Protein AF-A0A1I6QB03-F1 (afdb_monomer)

Radius of gyration: 24.03 Å; Cα contacts (8 Å, |Δi|>4): 287; chains: 1; bounding box: 40×31×84 Å

pLDDT: mean 92.64, std 9.48, range [50.44, 98.56]

Sequence (176 aa):
MNKKTRFWVRRVVMLTLIVLIGYALWQGLDTDKKKAPEVGDKAPNFTLKTLDGKKLTLDDFHGKPVLLNFWASWCKPCEAEMPAIQKVYEKYKDQGFQVVGVNIAETEVAVSGFTRELAITFPVVLDRDRVVTKRYDVGRLPATYLIDRNGKIIRKMKGQMLEEEVDGYAKEALSK

InterPro domains:
  IPR000866 Alkyl hydroperoxide reductase subunit C/ Thiol specific antioxidant [PF00578] (39-154)
  IPR013766 Thioredoxin domain [PS51352] (37-175)
  IPR036249 Thioredoxin-like superfamily [SSF52833] (36-172)
  IPR050553 Thioredoxin family ResA/DsbE subfamily [PTHR42852] (35-175)

Organism: NCBI:txid1155944

Mean predicted aligned error: 8.5 Å

Secondary structure (DSSP, 8-state):
--HHHHHHHHHHHHHHHHHHHHHHHHHHH-----PPP-TTSBP---EEEETTS-EEEGGGGTTS-EEEEEE-TT-HHHHHHHHHHHHHHHHHGGGT-EEEEEEES--HHHHHHHHHHTT--S-EEEETT-HHHHHTT--SSSEEEEE-TTSBEEEEEES---HHHHHHHHHHHHH-

Structure (mmCIF, N/CA/C/O backbone):
data_AF-A0A1I6QB03-F1
#
_entry.id   AF-A0A1I6QB03-F1
#
loop_
_atom_site.group_PDB
_atom_site.id
_atom_site.type_symbol
_atom_site.label_atom_id
_atom_site.label_alt_id
_atom_site.label_comp_id
_atom_site.label_asym_id
_atom_site.label_entity_id
_atom_site.label_seq_id
_atom_site.pdbx_PDB_ins_code
_atom_site.Cartn_x
_atom_site.Cartn_y
_atom_site.Cartn_z
_atom_site.occupancy
_atom_site.B_iso_or_equiv
_atom_site.auth_seq_id
_atom_site.auth_comp_id
_atom_site.auth_asym_id
_atom_site.auth_atom_id
_atom_site.pdbx_PDB_model_num
ATOM 1 N N . MET A 1 1 ? 23.090 -9.293 -67.872 1.00 57.31 1 MET A N 1
ATOM 2 C CA . MET A 1 1 ? 22.081 -8.558 -67.069 1.00 57.31 1 MET A CA 1
ATOM 3 C C . MET A 1 1 ? 22.018 -7.095 -67.522 1.00 57.31 1 MET A C 1
ATOM 5 O O . MET A 1 1 ? 23.033 -6.407 -67.471 1.00 57.31 1 MET A O 1
ATOM 9 N N . ASN A 1 2 ? 20.870 -6.633 -68.033 1.00 73.75 2 ASN A N 1
ATOM 10 C CA . ASN A 1 2 ? 20.704 -5.307 -68.655 1.00 73.75 2 ASN A CA 1
ATOM 11 C C . ASN A 1 2 ? 20.855 -4.172 -67.608 1.00 73.75 2 ASN A C 1
ATOM 13 O O . ASN A 1 2 ? 20.404 -4.307 -66.467 1.00 73.75 2 ASN A O 1
ATOM 17 N N . LYS A 1 3 ? 21.501 -3.049 -67.973 1.00 73.81 3 LYS A N 1
ATOM 18 C CA . LYS A 1 3 ? 21.686 -1.871 -67.094 1.00 73.81 3 LYS A CA 1
ATOM 19 C C . LYS A 1 3 ? 20.347 -1.372 -66.530 1.00 73.81 3 LYS A C 1
ATOM 21 O O . LYS A 1 3 ? 20.293 -1.003 -65.359 1.00 73.81 3 LYS A O 1
ATOM 26 N N . LYS A 1 4 ? 19.268 -1.459 -67.322 1.00 75.31 4 LYS A N 1
ATOM 27 C CA . LYS A 1 4 ? 17.897 -1.125 -66.896 1.00 75.31 4 LYS A CA 1
ATOM 28 C C . LYS A 1 4 ? 17.372 -2.061 -65.800 1.00 75.31 4 LYS A C 1
ATOM 30 O O . LYS A 1 4 ? 16.798 -1.587 -64.825 1.00 75.31 4 LYS A O 1
ATOM 35 N N . THR A 1 5 ? 17.636 -3.365 -65.903 1.00 75.25 5 THR A N 1
ATOM 36 C CA . THR A 1 5 ? 17.204 -4.366 -64.910 1.00 75.25 5 THR A CA 1
ATOM 37 C C . THR A 1 5 ? 17.906 -4.156 -63.570 1.00 75.25 5 THR A C 1
ATOM 39 O O . THR A 1 5 ? 17.263 -4.155 -62.531 1.00 75.25 5 THR A O 1
ATOM 42 N N . ARG A 1 6 ? 19.216 -3.877 -63.577 1.00 77.62 6 ARG A N 1
ATOM 43 C CA . ARG A 1 6 ? 19.983 -3.587 -62.351 1.00 77.62 6 ARG A CA 1
ATOM 44 C C . ARG A 1 6 ? 19.548 -2.285 -61.668 1.00 77.62 6 ARG A C 1
ATOM 46 O O . ARG A 1 6 ? 19.597 -2.198 -60.444 1.00 77.62 6 ARG A O 1
ATOM 53 N N . PHE A 1 7 ? 19.124 -1.287 -62.443 1.00 81.44 7 PHE A N 1
ATOM 54 C CA . PHE A 1 7 ? 18.566 -0.043 -61.912 1.00 81.44 7 PHE A CA 1
ATOM 55 C C . PHE A 1 7 ? 17.219 -0.278 -61.213 1.00 81.44 7 PHE A C 1
ATOM 57 O O . PHE A 1 7 ? 17.027 0.177 -60.087 1.00 81.44 7 PHE A O 1
ATOM 64 N N . TRP A 1 8 ? 16.328 -1.052 -61.838 1.00 85.88 8 TRP A N 1
ATOM 65 C CA . TRP A 1 8 ? 15.029 -1.405 -61.259 1.00 85.88 8 TRP A CA 1
ATOM 66 C C . TRP A 1 8 ? 15.157 -2.287 -60.017 1.00 85.88 8 TRP A C 1
ATOM 68 O O . TRP A 1 8 ? 14.563 -1.974 -58.991 1.00 85.88 8 TRP A O 1
ATOM 78 N N . VAL A 1 9 ? 16.005 -3.318 -60.062 1.00 88.25 9 VAL A N 1
ATOM 79 C CA . VAL A 1 9 ? 16.261 -4.197 -58.910 1.00 88.25 9 VAL A CA 1
ATOM 80 C C . VAL A 1 9 ? 16.798 -3.397 -57.719 1.00 88.25 9 VAL A C 1
ATOM 82 O O . VAL A 1 9 ? 16.309 -3.562 -56.608 1.00 88.25 9 VAL A O 1
ATOM 85 N N . ARG A 1 10 ? 17.734 -2.461 -57.935 1.00 86.38 10 ARG A N 1
ATOM 86 C CA . ARG A 1 10 ? 18.247 -1.591 -56.860 1.00 86.38 10 ARG A CA 1
ATOM 87 C C . ARG A 1 10 ? 17.168 -0.709 -56.234 1.00 86.38 10 ARG A C 1
ATOM 89 O O . ARG A 1 10 ? 17.184 -0.526 -55.022 1.00 86.38 10 ARG A O 1
ATOM 96 N N . ARG A 1 11 ? 16.242 -0.169 -57.033 1.00 90.44 11 ARG A N 1
ATOM 97 C CA . ARG A 1 11 ? 15.143 0.660 -56.513 1.00 90.44 11 ARG A CA 1
ATOM 98 C C . ARG A 1 11 ? 14.116 -0.155 -55.744 1.00 90.44 11 ARG A C 1
ATOM 100 O O . ARG A 1 11 ? 13.698 0.288 -54.683 1.00 90.44 11 ARG A O 1
ATOM 107 N N . VAL A 1 12 ? 13.768 -1.343 -56.233 1.00 93.75 12 VAL A N 1
ATOM 108 C CA . VAL A 1 12 ? 12.870 -2.256 -55.515 1.00 93.75 12 VAL A CA 1
ATOM 109 C C . VAL A 1 12 ? 13.487 -2.653 -54.175 1.00 93.75 12 VAL A C 1
ATOM 111 O O . VAL A 1 12 ? 12.833 -2.500 -53.152 1.00 93.75 12 VAL A O 1
ATOM 114 N N . VAL A 1 13 ? 14.768 -3.039 -54.156 1.00 92.94 13 VAL A N 1
ATOM 115 C CA . VAL A 1 13 ? 15.479 -3.405 -52.918 1.00 92.94 13 VAL A CA 1
ATOM 116 C C . VAL A 1 13 ? 15.568 -2.230 -51.934 1.00 92.94 13 VAL A C 1
ATOM 118 O O . VAL A 1 13 ? 15.333 -2.410 -50.740 1.00 92.94 13 VAL A O 1
ATOM 121 N N . MET A 1 14 ? 15.859 -1.011 -52.404 1.00 91.00 14 MET A N 1
ATOM 122 C CA . MET A 1 14 ? 15.859 0.170 -51.528 1.00 91.00 14 MET A CA 1
ATOM 123 C C . MET A 1 14 ? 14.473 0.465 -50.954 1.00 91.00 14 MET A C 1
ATOM 125 O O . MET A 1 14 ? 14.363 0.727 -49.761 1.00 91.00 14 MET A O 1
ATOM 129 N N . LEU A 1 15 ? 13.419 0.404 -51.772 1.00 94.88 15 LEU A N 1
ATOM 130 C CA . LEU A 1 15 ? 12.053 0.653 -51.310 1.00 94.88 15 LEU A CA 1
ATOM 131 C C . LEU A 1 15 ? 11.619 -0.385 -50.274 1.00 94.88 15 LEU A C 1
ATOM 133 O O . LEU A 1 15 ? 11.060 -0.011 -49.248 1.00 94.88 15 LEU A O 1
ATOM 137 N N . THR A 1 16 ? 11.945 -1.664 -50.478 1.00 92.94 16 THR A N 1
ATOM 138 C CA . THR A 1 16 ? 11.654 -2.704 -49.484 1.00 92.94 16 THR A CA 1
ATOM 139 C C . THR A 1 16 ? 12.397 -2.470 -48.172 1.00 92.94 16 THR A C 1
ATOM 141 O O . THR A 1 16 ? 11.803 -2.616 -47.110 1.00 92.94 16 THR A O 1
ATOM 144 N N . LEU A 1 17 ? 13.665 -2.041 -48.217 1.00 93.75 17 LEU A N 1
ATOM 145 C CA . LEU A 1 17 ? 14.429 -1.731 -47.005 1.00 93.75 17 LEU A CA 1
ATOM 146 C C . LEU A 1 17 ? 13.860 -0.513 -46.267 1.00 93.75 17 LEU A C 1
ATOM 148 O O . LEU A 1 17 ? 13.743 -0.552 -45.048 1.00 93.75 17 LEU A O 1
ATOM 152 N N . ILE A 1 18 ? 13.455 0.537 -46.987 1.00 94.25 18 ILE A N 1
ATOM 153 C CA . ILE A 1 18 ? 12.831 1.728 -46.391 1.00 94.25 18 ILE A CA 1
ATOM 154 C C . ILE A 1 18 ? 11.496 1.371 -45.732 1.00 94.25 18 ILE A C 1
ATOM 156 O O . ILE A 1 18 ? 11.231 1.830 -44.626 1.00 94.25 18 ILE A O 1
ATOM 160 N N . VAL A 1 19 ? 10.676 0.528 -46.367 1.00 94.00 19 VAL A N 1
ATOM 161 C CA . VAL A 1 19 ? 9.408 0.058 -45.788 1.00 94.00 19 VAL A CA 1
ATOM 162 C C . VAL A 1 19 ? 9.652 -0.777 -44.531 1.00 94.00 19 VAL A C 1
ATOM 164 O O . VAL A 1 19 ? 8.976 -0.565 -43.531 1.00 94.00 19 VAL A O 1
ATOM 167 N N . LEU A 1 20 ? 10.642 -1.676 -44.538 1.00 93.38 20 LEU A N 1
ATOM 168 C CA . LEU A 1 20 ? 10.990 -2.484 -43.363 1.00 93.38 20 LEU A CA 1
ATOM 169 C C . LEU A 1 20 ? 11.546 -1.634 -42.213 1.00 93.38 20 LEU A C 1
ATOM 171 O O . LEU A 1 20 ? 11.173 -1.853 -41.065 1.00 93.38 20 LEU A O 1
ATOM 175 N N . ILE A 1 21 ? 12.391 -0.643 -42.510 1.00 91.56 21 ILE A N 1
ATOM 176 C CA . ILE A 1 21 ? 12.901 0.308 -41.514 1.00 91.56 21 ILE A CA 1
ATOM 177 C C . ILE A 1 21 ? 11.757 1.170 -40.978 1.00 91.56 21 ILE A C 1
ATOM 179 O O . ILE A 1 21 ? 11.642 1.332 -39.772 1.00 91.56 21 ILE A O 1
ATOM 183 N N . GLY A 1 22 ? 10.882 1.679 -41.847 1.00 89.81 22 GLY A N 1
ATOM 184 C CA . GLY A 1 22 ? 9.698 2.435 -41.447 1.00 89.81 22 GLY A CA 1
ATOM 185 C C . GLY A 1 22 ? 8.768 1.614 -40.554 1.00 89.81 22 GLY A C 1
ATOM 186 O O . GLY A 1 22 ? 8.316 2.115 -39.533 1.00 89.81 22 GLY A O 1
ATOM 187 N N . TYR A 1 23 ? 8.554 0.338 -40.879 1.00 88.69 23 TYR A N 1
ATOM 188 C CA . TYR A 1 23 ? 7.771 -0.592 -40.066 1.00 88.69 23 TYR A CA 1
ATOM 189 C C . TYR A 1 23 ? 8.427 -0.874 -38.708 1.00 88.69 23 TYR A C 1
ATOM 191 O O . TYR A 1 23 ? 7.756 -0.824 -37.682 1.00 88.69 23 TYR A O 1
ATOM 199 N N . ALA A 1 24 ? 9.741 -1.108 -38.678 1.00 85.75 24 ALA A N 1
ATOM 200 C CA . ALA A 1 24 ? 10.487 -1.323 -37.440 1.00 85.75 24 ALA A CA 1
ATOM 201 C C . ALA A 1 24 ? 10.527 -0.065 -36.557 1.00 85.75 24 ALA A C 1
ATOM 203 O O . ALA A 1 24 ? 10.398 -0.163 -35.342 1.00 85.75 24 ALA A O 1
ATOM 204 N N . LEU A 1 25 ? 10.658 1.121 -37.158 1.00 83.12 25 LEU A N 1
ATOM 205 C CA . LEU A 1 25 ? 10.570 2.401 -36.455 1.00 83.12 25 LEU A CA 1
ATOM 206 C C . LEU A 1 25 ? 9.150 2.665 -35.951 1.00 83.12 25 LEU A C 1
ATOM 208 O O . LEU A 1 25 ? 8.997 3.172 -34.847 1.00 83.12 25 LEU A O 1
ATOM 212 N N . TRP A 1 26 ? 8.119 2.289 -36.711 1.00 78.50 26 TRP A N 1
ATOM 213 C CA . TRP A 1 26 ? 6.728 2.394 -36.273 1.00 78.50 26 TRP A CA 1
ATOM 214 C C . TRP A 1 26 ? 6.458 1.484 -35.069 1.00 78.50 26 TRP A C 1
ATOM 216 O O . TRP A 1 26 ? 5.946 1.959 -34.061 1.00 78.50 26 TRP A O 1
ATOM 226 N N . GLN A 1 27 ? 6.934 0.232 -35.099 1.00 71.19 27 GLN A N 1
ATOM 227 C CA . GLN A 1 27 ? 6.896 -0.652 -33.927 1.00 71.19 27 GLN A CA 1
ATOM 228 C C . GLN A 1 27 ? 7.766 -0.158 -32.758 1.00 71.19 27 GLN A C 1
ATOM 230 O O . GLN A 1 27 ? 7.436 -0.395 -31.602 1.00 71.19 27 GLN A O 1
ATOM 235 N N . GLY A 1 28 ? 8.878 0.527 -33.037 1.00 65.44 28 GLY A N 1
ATOM 236 C CA . GLY A 1 28 ? 9.769 1.082 -32.014 1.00 65.44 28 GLY A CA 1
ATOM 237 C C . GLY A 1 28 ? 9.249 2.361 -31.351 1.00 65.44 28 GLY A C 1
ATOM 238 O O . GLY A 1 28 ? 9.651 2.665 -30.230 1.00 65.44 28 GLY A O 1
ATOM 239 N N . LEU A 1 29 ? 8.369 3.111 -32.022 1.00 63.66 29 LEU A N 1
ATOM 240 C CA . LEU A 1 29 ? 7.718 4.310 -31.480 1.00 63.66 29 LEU A CA 1
ATOM 241 C C . LEU A 1 29 ? 6.446 3.973 -30.695 1.00 63.66 29 LEU A C 1
ATOM 243 O O . LEU A 1 29 ? 6.115 4.698 -29.759 1.00 63.66 29 LEU A O 1
ATOM 247 N N . ASP A 1 30 ? 5.812 2.837 -30.992 1.00 54.09 30 ASP A N 1
ATOM 248 C CA . ASP A 1 30 ? 4.727 2.240 -30.202 1.00 54.09 30 ASP A CA 1
ATOM 249 C C . ASP A 1 30 ? 5.264 1.453 -28.991 1.00 54.09 30 ASP A C 1
ATOM 251 O O . ASP A 1 30 ? 4.742 0.417 -28.575 1.00 54.09 30 ASP A O 1
ATOM 255 N N . THR A 1 31 ? 6.333 1.960 -28.367 1.00 52.56 31 THR A N 1
ATOM 256 C CA . THR A 1 31 ? 6.589 1.621 -26.971 1.00 52.56 31 THR A CA 1
ATOM 257 C C . THR A 1 31 ? 5.438 2.186 -26.162 1.00 52.56 31 THR A C 1
ATOM 259 O O . THR A 1 31 ? 5.448 3.358 -25.784 1.00 52.56 31 THR A O 1
ATOM 262 N N . ASP A 1 32 ? 4.468 1.322 -25.895 1.00 52.62 32 ASP A N 1
ATOM 263 C CA . ASP A 1 32 ? 3.485 1.399 -24.826 1.00 52.62 32 ASP A CA 1
ATOM 264 C C . ASP A 1 32 ? 4.250 1.558 -23.496 1.00 52.62 32 ASP A C 1
ATOM 266 O O . ASP A 1 32 ? 4.410 0.638 -22.687 1.00 52.62 32 ASP A O 1
ATOM 270 N N . LYS A 1 33 ? 4.839 2.739 -23.280 1.00 50.44 33 LYS A N 1
ATOM 271 C CA . LYS A 1 33 ? 5.314 3.174 -21.977 1.00 50.44 33 LYS A CA 1
ATOM 272 C C . LYS A 1 33 ? 4.047 3.314 -21.161 1.00 50.44 33 LYS A C 1
ATOM 274 O O . LYS A 1 33 ? 3.452 4.389 -21.131 1.00 50.44 33 LYS A O 1
ATOM 279 N N . LYS A 1 34 ? 3.619 2.210 -20.543 1.00 58.81 34 LYS A N 1
ATOM 280 C CA . LYS A 1 34 ? 2.588 2.207 -19.510 1.00 58.81 34 LYS A CA 1
ATOM 281 C C . LYS A 1 34 ? 2.978 3.298 -18.524 1.00 58.81 34 LYS A C 1
ATOM 283 O O . LYS A 1 34 ? 3.953 3.144 -17.790 1.00 58.81 34 LYS A O 1
ATOM 288 N N . LYS A 1 35 ? 2.295 4.441 -18.607 1.00 73.44 35 LYS A N 1
ATOM 289 C CA . LYS A 1 35 ? 2.533 5.560 -17.703 1.00 73.44 35 LYS A CA 1
ATOM 290 C C . LYS A 1 35 ? 2.240 5.065 -16.292 1.00 73.44 35 LYS A C 1
ATOM 292 O O . LYS A 1 35 ? 1.310 4.280 -16.097 1.00 73.44 35 LYS A O 1
ATOM 297 N N . ALA A 1 36 ? 3.063 5.498 -15.341 1.00 86.19 36 ALA A N 1
ATOM 298 C CA . ALA A 1 36 ? 2.786 5.291 -13.931 1.00 86.19 36 ALA A CA 1
ATOM 299 C C . ALA A 1 36 ? 1.355 5.764 -13.632 1.00 86.19 36 ALA A C 1
ATOM 301 O O . ALA A 1 36 ? 0.960 6.808 -14.156 1.00 86.19 36 ALA A O 1
ATOM 302 N N . PRO A 1 37 ? 0.575 5.026 -12.830 1.00 93.06 37 PRO A N 1
ATOM 303 C CA . PRO A 1 37 ? -0.771 5.456 -12.499 1.00 93.06 37 PRO A CA 1
ATOM 304 C C . PRO A 1 37 ? -0.718 6.758 -11.693 1.00 93.06 37 PRO A C 1
ATOM 306 O O . PRO A 1 37 ? 0.037 6.869 -10.718 1.00 93.06 37 PRO A O 1
ATOM 309 N N . GLU A 1 38 ? -1.507 7.749 -12.097 1.00 94.62 38 GLU A N 1
ATOM 310 C CA . GLU A 1 38 ? -1.579 9.063 -11.463 1.00 94.62 38 GLU A CA 1
ATOM 311 C C . GLU A 1 38 ? -2.888 9.275 -10.696 1.00 94.62 38 GLU A C 1
ATOM 313 O O . GLU A 1 38 ? -3.835 8.490 -10.769 1.00 94.62 38 GLU A O 1
ATOM 318 N N . VAL A 1 39 ? -2.934 10.344 -9.899 1.00 95.94 39 VAL A N 1
ATOM 319 C CA . VAL A 1 39 ? -4.172 10.756 -9.227 1.00 95.94 39 VAL A CA 1
ATOM 320 C C . VAL A 1 39 ? -5.228 11.102 -10.281 1.00 95.94 39 VAL A C 1
ATOM 322 O O . VAL A 1 39 ? -4.975 11.886 -11.192 1.00 95.94 39 VAL A O 1
ATOM 325 N N . GLY A 1 40 ? -6.419 10.523 -10.139 1.00 95.69 40 GLY A N 1
ATOM 326 C CA . GLY A 1 40 ? -7.535 10.621 -11.080 1.00 95.69 40 GLY A CA 1
ATOM 327 C C . GLY A 1 40 ? -7.679 9.409 -12.005 1.00 95.69 40 GLY A C 1
ATOM 328 O O . GLY A 1 40 ? -8.788 9.164 -12.501 1.00 95.69 40 GLY A O 1
ATOM 329 N N . ASP A 1 41 ? -6.611 8.627 -12.185 1.00 96.06 41 ASP A N 1
ATOM 330 C CA . ASP A 1 41 ? -6.637 7.407 -12.989 1.00 96.06 41 ASP A CA 1
ATOM 331 C C . ASP A 1 41 ? -7.375 6.277 -12.268 1.00 96.06 41 ASP A C 1
ATOM 333 O O . ASP A 1 41 ? -7.462 6.225 -11.036 1.00 96.06 41 ASP A O 1
ATOM 337 N N . LYS A 1 42 ? -7.877 5.317 -13.051 1.00 96.25 42 LYS A N 1
ATOM 338 C CA . LYS A 1 42 ? -8.335 4.041 -12.503 1.00 96.25 42 LYS A CA 1
ATOM 339 C C . LYS A 1 42 ? -7.123 3.256 -11.997 1.00 96.25 42 LYS A C 1
ATOM 341 O O . LYS A 1 42 ? -6.140 3.100 -12.721 1.00 96.25 42 LYS A O 1
ATOM 346 N N . ALA A 1 43 ? -7.211 2.733 -10.778 1.00 97.25 43 ALA A N 1
ATOM 347 C CA . ALA A 1 43 ? -6.167 1.902 -10.202 1.00 97.25 43 ALA A CA 1
ATOM 348 C C . ALA A 1 43 ? -5.928 0.656 -11.084 1.00 97.25 43 ALA A C 1
ATOM 350 O O . ALA A 1 43 ? -6.889 -0.049 -11.412 1.00 97.25 43 ALA A O 1
ATOM 351 N N . PRO A 1 44 ? -4.678 0.365 -11.496 1.00 97.12 44 PRO A N 1
ATOM 352 C CA . PRO A 1 44 ? -4.395 -0.821 -12.293 1.00 97.12 44 PRO A CA 1
ATOM 353 C C . PRO A 1 44 ? -4.737 -2.113 -11.539 1.00 97.12 44 PRO A C 1
ATOM 355 O O . PRO A 1 44 ? -4.019 -2.518 -10.630 1.00 97.12 44 PRO A O 1
ATOM 358 N N . ASN A 1 45 ? -5.800 -2.804 -11.955 1.00 97.44 45 ASN A N 1
ATOM 359 C CA . ASN A 1 45 ? -6.212 -4.054 -11.316 1.00 97.44 45 ASN A CA 1
ATOM 360 C C . ASN A 1 45 ? -5.082 -5.103 -11.337 1.00 97.44 45 ASN A C 1
ATOM 362 O O . ASN A 1 45 ? -4.249 -5.129 -12.249 1.00 97.44 45 ASN A O 1
ATOM 366 N N . PHE A 1 46 ? -5.058 -5.988 -10.346 1.00 97.62 46 PHE A N 1
ATOM 367 C CA . PHE A 1 46 ? -4.152 -7.124 -10.241 1.00 97.62 46 PHE A CA 1
ATOM 368 C C . PHE A 1 46 ? -4.815 -8.264 -9.470 1.00 97.62 46 PHE A C 1
ATOM 370 O O . PHE A 1 46 ? -5.708 -8.030 -8.663 1.00 97.62 46 PHE A O 1
ATOM 377 N N . THR A 1 47 ? -4.302 -9.479 -9.662 1.00 98.19 47 THR A N 1
ATOM 378 C CA . THR A 1 47 ? -4.622 -10.640 -8.828 1.00 98.19 47 THR A CA 1
ATOM 379 C C . THR A 1 47 ? -3.321 -11.233 -8.315 1.00 98.19 47 THR A C 1
ATOM 381 O O . THR A 1 47 ? -2.462 -11.617 -9.110 1.00 98.19 47 THR A O 1
ATOM 384 N N . LEU A 1 48 ? -3.175 -11.314 -6.997 1.00 97.94 48 LEU A N 1
ATOM 385 C CA . LEU A 1 48 ? -2.005 -11.894 -6.338 1.00 97.94 48 LEU A CA 1
ATOM 386 C C . LEU A 1 48 ? -2.431 -12.932 -5.302 1.00 97.94 48 LEU A C 1
ATOM 388 O O . LEU A 1 48 ? -3.602 -13.023 -4.929 1.00 97.94 48 LEU A O 1
ATOM 392 N N . LYS A 1 49 ? -1.466 -13.740 -4.859 1.00 97.44 49 LYS A N 1
ATOM 393 C CA . LYS A 1 49 ? -1.678 -14.686 -3.764 1.00 97.44 49 LYS A CA 1
ATOM 394 C C . LYS A 1 49 ? -1.510 -13.988 -2.419 1.00 97.44 49 LYS A C 1
ATOM 396 O O . LYS A 1 49 ? -0.565 -13.219 -2.245 1.00 97.44 49 LYS A O 1
ATOM 401 N N . THR A 1 50 ? -2.403 -14.281 -1.486 1.00 95.81 50 THR A N 1
ATOM 402 C CA . THR A 1 50 ? -2.295 -13.913 -0.072 1.00 95.81 50 THR A CA 1
ATOM 403 C C . THR A 1 50 ? -1.412 -14.904 0.690 1.00 95.81 50 THR A C 1
ATOM 405 O O . THR A 1 50 ? -1.067 -15.971 0.177 1.00 95.81 50 THR A O 1
ATOM 408 N N . LEU A 1 51 ? -1.057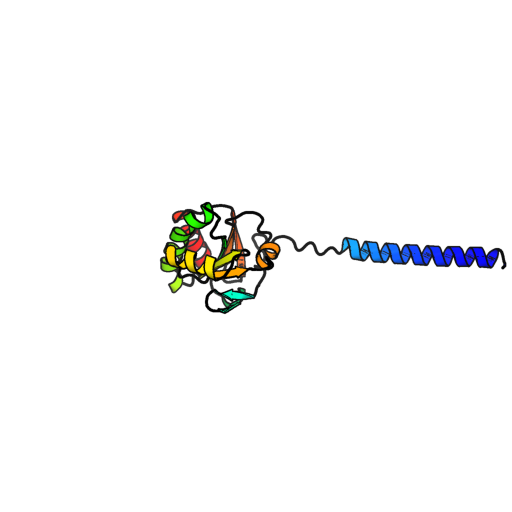 -14.567 1.934 1.00 92.06 51 LEU A N 1
ATOM 409 C CA . LEU A 1 51 ? -0.255 -15.431 2.816 1.00 92.06 51 LEU A CA 1
ATOM 410 C C . LEU A 1 51 ? -0.907 -16.784 3.137 1.00 92.06 51 LEU A C 1
ATOM 412 O O . LEU A 1 51 ? -0.201 -17.760 3.357 1.00 92.06 51 LEU A O 1
ATOM 416 N N . ASP A 1 52 ? -2.238 -16.856 3.145 1.00 90.69 52 ASP A N 1
ATOM 417 C CA . ASP A 1 52 ? -2.999 -18.098 3.340 1.00 90.69 52 ASP A CA 1
ATOM 418 C C . ASP A 1 52 ? -3.222 -18.877 2.027 1.00 90.69 52 ASP A C 1
ATOM 420 O O . ASP A 1 52 ? -3.994 -19.834 1.984 1.00 90.69 52 ASP A O 1
ATOM 424 N N . GLY A 1 53 ? -2.558 -18.469 0.939 1.00 92.62 53 GLY A N 1
ATOM 425 C CA . GLY A 1 53 ? -2.593 -19.144 -0.357 1.00 92.62 53 GLY A CA 1
ATOM 426 C C . GLY A 1 53 ? -3.832 -18.848 -1.207 1.00 92.62 53 GLY A C 1
ATOM 427 O O . GLY A 1 53 ? -3.927 -19.351 -2.333 1.00 92.62 53 GLY A O 1
ATOM 428 N N . LYS A 1 54 ? -4.765 -18.020 -0.721 1.00 95.75 54 LYS A N 1
ATOM 429 C CA . LYS A 1 54 ? -5.921 -17.566 -1.505 1.00 95.75 54 LYS A CA 1
ATOM 430 C C . LYS A 1 54 ? -5.495 -16.558 -2.570 1.00 95.75 54 LYS A C 1
ATOM 432 O O . LYS A 1 54 ? -4.391 -16.021 -2.560 1.00 95.75 54 LYS A O 1
ATOM 437 N N . LYS A 1 55 ? -6.375 -16.323 -3.540 1.00 97.00 55 LYS A N 1
ATOM 438 C CA . LYS A 1 55 ? -6.218 -15.237 -4.512 1.00 97.00 55 LYS A CA 1
ATOM 439 C C . LYS A 1 55 ? -7.007 -14.030 -4.026 1.00 97.00 55 LYS A C 1
ATOM 441 O O . LYS A 1 55 ? -8.126 -14.196 -3.553 1.00 97.00 55 LYS A O 1
ATOM 446 N N . LEU A 1 56 ? -6.433 -12.847 -4.189 1.00 97.94 56 LEU A N 1
ATOM 447 C CA . LEU A 1 56 ? -7.086 -11.567 -3.940 1.00 97.94 56 LEU A CA 1
ATOM 448 C C . LEU A 1 56 ? -6.931 -10.707 -5.189 1.00 97.94 56 LEU A C 1
ATOM 450 O O . LEU A 1 56 ? -5.812 -10.550 -5.692 1.00 97.94 56 LEU A O 1
ATOM 454 N N . THR A 1 57 ? -8.050 -10.186 -5.691 1.00 98.19 57 THR A N 1
ATOM 455 C CA . THR A 1 57 ? -8.084 -9.264 -6.828 1.00 98.19 57 THR A CA 1
ATOM 456 C C . THR A 1 57 ? -8.456 -7.871 -6.340 1.00 98.19 57 THR A C 1
ATOM 458 O O . THR A 1 57 ? -9.359 -7.727 -5.522 1.00 98.19 57 THR A O 1
ATOM 461 N N . LEU A 1 58 ? -7.774 -6.826 -6.819 1.00 98.00 58 LEU A N 1
ATOM 462 C CA . LEU A 1 58 ? -8.061 -5.457 -6.370 1.00 98.00 58 LEU A CA 1
ATOM 463 C C . LEU A 1 58 ? -9.499 -5.030 -6.708 1.00 98.00 58 LEU A C 1
ATOM 465 O O . LEU A 1 58 ? -10.158 -4.396 -5.888 1.00 98.00 58 LEU A O 1
ATOM 469 N N . ASP A 1 59 ? -10.003 -5.420 -7.880 1.00 96.62 59 ASP A N 1
ATOM 470 C CA . ASP A 1 59 ? -11.382 -5.127 -8.295 1.00 96.62 59 ASP A CA 1
ATOM 471 C C . ASP A 1 59 ? -12.449 -5.788 -7.391 1.00 96.62 59 ASP A C 1
ATOM 473 O O . ASP A 1 59 ? -13.590 -5.328 -7.383 1.00 96.62 59 ASP A O 1
ATOM 477 N N . ASP A 1 60 ? -12.099 -6.790 -6.566 1.00 95.94 60 ASP A N 1
ATOM 478 C CA . ASP A 1 60 ? -13.030 -7.389 -5.588 1.00 95.94 60 ASP A CA 1
ATOM 479 C C . ASP A 1 60 ? -13.434 -6.384 -4.487 1.00 95.94 60 ASP A C 1
ATOM 481 O O . ASP A 1 60 ? -14.425 -6.580 -3.782 1.00 95.94 60 ASP A O 1
ATOM 485 N N . PHE A 1 61 ? -12.684 -5.286 -4.345 1.00 95.94 61 PHE A N 1
ATOM 486 C CA . PHE A 1 61 ? -12.976 -4.193 -3.419 1.00 95.94 61 PHE A CA 1
ATOM 487 C C . PHE A 1 61 ? -13.840 -3.082 -4.026 1.00 95.94 61 PHE A C 1
ATOM 489 O O . PHE A 1 61 ? -14.037 -2.053 -3.383 1.00 95.94 61 PHE A O 1
ATOM 496 N N . HIS A 1 62 ? -14.377 -3.251 -5.237 1.00 94.69 62 HIS A N 1
ATOM 497 C CA . HIS A 1 62 ? -15.252 -2.248 -5.841 1.00 94.69 62 HIS A CA 1
ATOM 498 C C . HIS A 1 62 ? -16.405 -1.854 -4.897 1.00 94.69 62 HIS A C 1
ATOM 500 O O . HIS A 1 62 ? -17.050 -2.701 -4.275 1.00 94.69 62 HIS A O 1
ATOM 506 N N . GLY A 1 63 ? -16.672 -0.552 -4.781 1.00 96.50 63 GLY A N 1
ATOM 507 C CA . GLY A 1 63 ? -17.629 0.004 -3.821 1.00 96.50 63 GLY A CA 1
ATOM 508 C C . GLY A 1 63 ? -17.055 0.271 -2.424 1.00 96.50 63 GLY A C 1
ATOM 509 O O . GLY A 1 63 ? -17.755 0.854 -1.595 1.00 96.50 63 GLY A O 1
ATOM 510 N N . LYS A 1 64 ? -15.796 -0.099 -2.159 1.00 97.56 64 LYS A N 1
ATOM 511 C CA . LYS A 1 64 ? -15.084 0.154 -0.899 1.00 97.56 64 LYS A CA 1
ATOM 512 C C . LYS A 1 64 ? -13.812 0.967 -1.157 1.00 97.56 64 LYS A C 1
ATOM 514 O O . LYS A 1 64 ? -13.093 0.659 -2.105 1.00 97.56 64 LYS A O 1
ATOM 519 N N . PRO A 1 65 ? -13.500 1.983 -0.336 1.00 97.81 65 PRO A N 1
ATOM 520 C CA . PRO A 1 65 ? -12.212 2.649 -0.429 1.00 97.81 65 PRO A CA 1
ATOM 521 C C . PRO A 1 65 ? -11.080 1.723 0.034 1.00 97.81 65 PRO A C 1
ATOM 523 O O . PRO A 1 65 ? -11.229 0.994 1.018 1.00 97.81 65 PRO A O 1
ATOM 526 N N . VAL A 1 66 ? -9.938 1.780 -0.655 1.00 98.56 66 VAL A N 1
ATOM 527 C CA . VAL A 1 66 ? -8.774 0.918 -0.406 1.00 98.56 66 VAL A CA 1
ATOM 528 C C . VAL A 1 66 ? -7.512 1.751 -0.205 1.00 98.56 66 VAL A C 1
ATOM 530 O O . VAL A 1 66 ? -7.147 2.568 -1.049 1.00 98.56 66 VAL A O 1
ATOM 533 N N . LEU A 1 67 ? -6.797 1.491 0.884 1.00 98.44 67 LEU A N 1
ATOM 534 C CA . LEU A 1 67 ? -5.413 1.902 1.085 1.00 98.44 67 LEU A CA 1
ATOM 535 C C . LEU A 1 67 ? -4.491 0.771 0.616 1.00 98.44 67 LEU A C 1
ATOM 537 O O . LEU A 1 67 ? -4.369 -0.266 1.267 1.00 98.44 67 L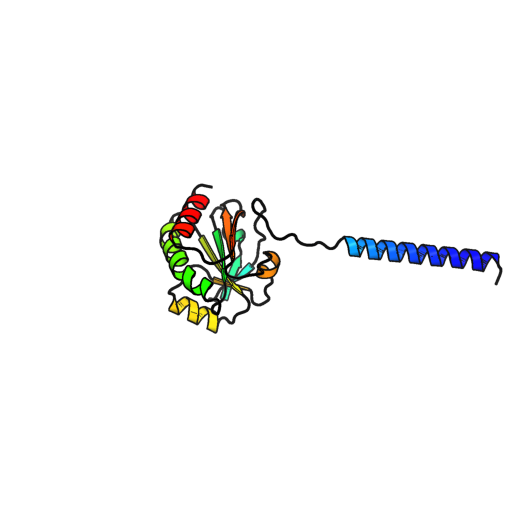EU A O 1
ATOM 541 N N . LEU A 1 68 ? -3.852 0.964 -0.532 1.00 98.50 68 LEU A N 1
ATOM 542 C CA . LEU A 1 68 ? -2.928 0.006 -1.125 1.00 98.50 68 LEU A CA 1
ATOM 543 C C . LEU A 1 68 ? -1.492 0.381 -0.740 1.00 98.50 68 LEU A C 1
ATOM 545 O O . LEU A 1 68 ? -0.947 1.348 -1.274 1.00 98.50 68 LEU A O 1
ATOM 549 N N . ASN A 1 69 ? -0.889 -0.364 0.184 1.00 98.38 69 ASN A N 1
ATOM 550 C CA . ASN A 1 69 ? 0.430 -0.071 0.749 1.00 98.38 69 ASN A CA 1
ATOM 551 C C . ASN A 1 69 ? 1.485 -1.049 0.220 1.00 98.38 69 ASN A C 1
ATOM 553 O O . ASN A 1 69 ? 1.340 -2.257 0.360 1.00 98.38 69 ASN A O 1
ATOM 557 N N . PHE A 1 70 ? 2.552 -0.532 -0.380 1.00 98.38 70 PHE A N 1
ATOM 558 C CA . PHE A 1 70 ? 3.688 -1.299 -0.880 1.00 98.38 70 PHE A CA 1
ATOM 559 C C . PHE A 1 70 ? 4.829 -1.262 0.132 1.00 98.38 70 PHE A C 1
ATOM 561 O O . PHE A 1 70 ? 5.311 -0.183 0.488 1.00 98.38 70 PHE A O 1
ATOM 568 N N . TRP A 1 71 ? 5.297 -2.438 0.547 1.00 98.00 71 TRP A N 1
ATOM 569 C CA . TRP A 1 71 ? 6.241 -2.562 1.654 1.00 98.00 71 TRP A CA 1
ATOM 570 C C . TRP A 1 71 ? 7.154 -3.788 1.532 1.00 98.00 71 TRP A C 1
ATOM 572 O O . TRP A 1 71 ? 6.978 -4.648 0.665 1.00 98.00 71 TRP A O 1
ATOM 582 N N . ALA A 1 72 ? 8.144 -3.856 2.422 1.00 97.12 72 ALA A N 1
ATOM 583 C CA . ALA A 1 72 ? 8.988 -5.028 2.622 1.00 97.12 72 ALA A CA 1
ATOM 584 C C . ALA A 1 72 ? 9.444 -5.130 4.088 1.00 97.12 72 ALA A C 1
ATOM 586 O O . ALA A 1 72 ? 9.578 -4.105 4.756 1.00 97.12 72 ALA A O 1
ATOM 587 N N . SER A 1 73 ? 9.703 -6.337 4.589 1.00 95.50 73 SER A N 1
ATOM 588 C CA . SER A 1 73 ? 10.049 -6.588 5.998 1.00 95.50 73 SER A CA 1
ATOM 589 C C . SER A 1 73 ? 11.391 -5.970 6.406 1.00 95.50 73 SER A C 1
ATOM 591 O O . SER A 1 73 ? 11.573 -5.528 7.534 1.00 95.50 73 SER A O 1
ATOM 593 N N . TRP A 1 74 ? 12.325 -5.858 5.459 1.00 94.12 74 TRP A N 1
ATOM 594 C CA . TRP A 1 74 ? 13.635 -5.227 5.649 1.00 94.12 74 TRP A CA 1
ATOM 595 C C . TRP A 1 74 ? 13.600 -3.691 5.555 1.00 94.12 74 TRP A C 1
ATOM 597 O O . TRP A 1 74 ? 14.616 -3.026 5.767 1.00 94.12 74 TRP A O 1
ATOM 607 N N . CYS A 1 75 ? 12.451 -3.101 5.220 1.00 94.94 75 CYS A N 1
ATOM 608 C CA . CYS A 1 75 ? 12.282 -1.656 5.120 1.00 94.94 75 CYS A CA 1
ATOM 609 C C . CYS A 1 75 ? 11.894 -1.076 6.486 1.00 94.94 75 CYS A C 1
ATOM 611 O O . CYS A 1 75 ? 10.732 -1.110 6.884 1.00 94.94 75 CYS A O 1
ATOM 613 N N . LYS A 1 76 ? 12.860 -0.471 7.186 1.00 94.19 76 LYS A N 1
ATOM 614 C CA . LYS A 1 76 ? 12.633 0.123 8.516 1.00 94.19 76 LYS A CA 1
ATOM 615 C C . LYS A 1 76 ? 11.511 1.174 8.573 1.00 94.19 76 LYS A C 1
ATOM 617 O O . LYS A 1 76 ? 10.706 1.107 9.496 1.00 94.19 76 LYS A O 1
ATOM 622 N N . PRO A 1 77 ? 11.383 2.102 7.605 1.00 94.44 77 PRO A N 1
ATOM 623 C CA . PRO A 1 77 ? 10.248 3.027 7.600 1.00 94.44 77 PRO A CA 1
ATOM 624 C C . PRO A 1 77 ? 8.902 2.321 7.386 1.00 94.44 77 PRO A C 1
ATOM 626 O O . PRO A 1 77 ? 7.894 2.762 7.923 1.00 94.44 77 PRO A O 1
ATOM 629 N N . CYS A 1 78 ? 8.888 1.213 6.637 1.00 94.88 78 CYS A N 1
ATOM 630 C CA . CYS A 1 78 ? 7.693 0.401 6.432 1.00 94.88 78 CYS A CA 1
ATOM 631 C C . CYS A 1 78 ? 7.270 -0.290 7.738 1.00 94.88 78 CYS A C 1
ATOM 633 O O . CYS A 1 78 ? 6.106 -0.257 8.110 1.00 94.88 78 CYS A O 1
ATOM 635 N N . GLU A 1 79 ? 8.221 -0.872 8.471 1.00 94.81 79 GLU A N 1
ATOM 636 C CA . GLU A 1 79 ? 7.983 -1.455 9.799 1.00 94.81 79 GLU A CA 1
ATOM 637 C C . GLU A 1 79 ? 7.380 -0.438 10.777 1.00 94.81 79 GLU A C 1
ATOM 639 O O . GLU A 1 79 ? 6.439 -0.761 11.497 1.00 94.81 79 GLU A O 1
ATOM 644 N N . ALA A 1 80 ? 7.855 0.809 10.745 1.00 94.94 80 ALA A N 1
ATOM 645 C CA . ALA A 1 80 ? 7.389 1.862 11.641 1.00 94.94 80 ALA A CA 1
ATOM 646 C C . ALA A 1 80 ? 5.946 2.343 11.369 1.00 94.94 80 ALA A C 1
ATOM 648 O O . ALA A 1 80 ? 5.259 2.728 12.314 1.00 94.94 80 ALA A O 1
ATOM 649 N N . GLU A 1 81 ? 5.461 2.331 10.120 1.00 96.06 81 GLU A N 1
ATOM 650 C CA . GLU A 1 81 ? 4.078 2.749 9.798 1.00 96.06 81 GLU A CA 1
ATOM 651 C C . GLU A 1 81 ? 3.034 1.638 9.981 1.00 96.06 81 GLU A C 1
ATOM 653 O O . GLU A 1 81 ? 1.847 1.920 10.153 1.00 96.06 81 GLU A O 1
ATOM 658 N N . MET A 1 82 ? 3.453 0.371 9.964 1.00 96.38 82 MET A N 1
ATOM 659 C CA . MET A 1 82 ? 2.550 -0.785 9.994 1.00 96.38 82 MET A CA 1
ATOM 660 C C . MET A 1 82 ? 1.593 -0.796 11.201 1.00 96.38 82 MET A C 1
ATOM 662 O O . MET A 1 82 ? 0.392 -0.974 10.980 1.00 96.38 82 MET A O 1
ATOM 666 N N . PRO A 1 83 ? 2.037 -0.535 12.451 1.00 97.00 83 PRO A N 1
ATOM 667 C CA . PRO A 1 83 ? 1.127 -0.464 13.598 1.00 97.00 83 PRO A CA 1
ATOM 668 C C . PRO A 1 83 ? 0.081 0.651 13.474 1.00 97.00 83 PRO A C 1
ATOM 670 O O . PRO A 1 83 ? -1.075 0.467 13.859 1.00 97.00 83 PRO A O 1
ATOM 673 N N . ALA A 1 84 ? 0.463 1.798 12.904 1.00 96.50 84 ALA A N 1
ATOM 674 C CA . ALA A 1 84 ? -0.445 2.918 12.682 1.00 96.50 84 ALA A CA 1
ATOM 675 C C . ALA A 1 84 ? -1.518 2.561 11.642 1.00 96.50 84 ALA A C 1
ATOM 677 O O . ALA A 1 84 ? -2.710 2.758 11.883 1.00 96.50 84 ALA A O 1
ATOM 678 N N . ILE A 1 85 ? -1.110 1.952 10.522 1.00 98.06 85 ILE A N 1
ATOM 679 C CA . ILE A 1 85 ? -2.032 1.463 9.489 1.00 98.06 85 ILE A CA 1
ATOM 680 C C . ILE A 1 85 ? -2.979 0.404 10.062 1.00 98.06 85 ILE A C 1
ATOM 682 O O . ILE A 1 85 ? -4.187 0.481 9.845 1.00 98.06 85 ILE A O 1
ATOM 686 N N . GLN A 1 86 ? -2.452 -0.549 10.831 1.00 98.25 86 GLN A N 1
ATOM 687 C CA . GLN A 1 86 ? -3.229 -1.604 11.477 1.00 98.25 86 GLN A CA 1
ATOM 688 C C . GLN A 1 86 ? -4.300 -1.031 12.416 1.00 98.25 86 GLN A C 1
ATOM 690 O O . GLN A 1 86 ? -5.460 -1.437 12.359 1.00 98.25 86 GLN A O 1
ATOM 695 N N . LYS A 1 87 ? -3.947 -0.044 13.244 1.00 97.88 87 LYS A N 1
ATOM 696 C CA . LYS A 1 87 ? -4.888 0.600 14.169 1.00 97.88 87 LYS A CA 1
ATOM 697 C C . LYS A 1 87 ? -6.008 1.343 13.440 1.00 97.88 87 LYS A C 1
ATOM 699 O O . LYS A 1 87 ? -7.171 1.238 13.829 1.00 97.88 87 LYS A O 1
ATOM 704 N N . VAL A 1 88 ? -5.684 2.060 12.364 1.00 98.06 88 VAL A N 1
ATOM 705 C CA . VAL A 1 88 ? -6.692 2.748 11.543 1.00 98.06 88 VAL A CA 1
ATOM 706 C C . VAL A 1 88 ? -7.566 1.747 10.785 1.00 98.06 88 VAL A C 1
ATOM 708 O O . VAL A 1 88 ? -8.781 1.932 10.710 1.00 98.06 88 VAL A O 1
ATOM 711 N N . TYR A 1 89 ? -6.990 0.655 10.281 1.00 98.31 89 TYR A N 1
ATOM 712 C CA . TYR A 1 89 ? -7.755 -0.420 9.656 1.00 98.31 89 TYR A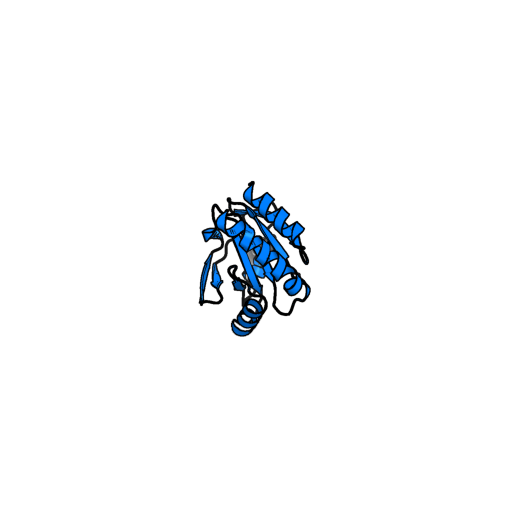 CA 1
ATOM 713 C C . TYR A 1 89 ? -8.794 -0.999 10.618 1.00 98.31 89 TYR A C 1
ATOM 715 O O . TYR A 1 89 ? -9.975 -1.023 10.286 1.00 98.31 89 TYR A O 1
ATOM 723 N N . GLU A 1 90 ? -8.396 -1.376 11.835 1.00 98.25 90 GLU A N 1
ATOM 724 C CA . GLU A 1 90 ? -9.322 -1.890 12.852 1.00 98.25 90 GLU A CA 1
ATOM 725 C C . GLU A 1 90 ? -10.441 -0.894 13.186 1.00 98.25 90 GLU A C 1
ATOM 727 O O . GLU A 1 90 ? -11.588 -1.291 13.373 1.00 98.25 90 GLU A O 1
ATOM 732 N N . LYS A 1 91 ? -10.137 0.408 13.188 1.00 98.12 91 LYS A N 1
ATOM 733 C CA . LYS A 1 91 ? -11.110 1.471 13.467 1.00 98.12 91 LYS A CA 1
ATOM 734 C C . LYS A 1 91 ? -12.171 1.648 12.370 1.00 98.12 91 LYS A C 1
ATOM 736 O O . LYS A 1 91 ? -13.313 1.983 12.688 1.00 98.12 91 LYS A O 1
ATOM 741 N N . TYR A 1 92 ? -11.813 1.468 11.096 1.00 98.12 92 TYR A N 1
ATOM 742 C CA . TYR A 1 92 ? -12.690 1.804 9.961 1.00 98.12 92 TYR A CA 1
ATOM 743 C C . TYR A 1 92 ? -13.094 0.622 9.071 1.00 98.12 92 TYR A C 1
ATOM 745 O O . TYR A 1 92 ? -13.918 0.809 8.171 1.00 98.12 92 TYR A O 1
ATOM 753 N N . LYS A 1 93 ? -12.581 -0.592 9.306 1.00 97.19 93 LYS A N 1
ATOM 754 C CA . LYS A 1 93 ? -12.902 -1.774 8.486 1.00 97.19 93 LYS A CA 1
ATOM 755 C C . LYS A 1 93 ? -14.401 -2.058 8.396 1.00 97.19 93 LYS A C 1
ATOM 757 O O . LYS A 1 93 ? -14.907 -2.315 7.305 1.00 97.19 93 LYS A O 1
ATOM 762 N N . ASP A 1 94 ? -15.120 -1.898 9.506 1.00 97.00 94 ASP A N 1
ATOM 763 C CA . ASP A 1 94 ? -16.567 -2.140 9.583 1.00 97.00 94 ASP A CA 1
ATOM 764 C C . ASP A 1 94 ? -17.390 -1.007 8.945 1.00 97.00 94 ASP A C 1
ATOM 766 O O . ASP A 1 94 ? -18.562 -1.181 8.624 1.00 97.00 94 ASP A O 1
ATOM 770 N N . GLN A 1 95 ? -16.760 0.144 8.688 1.00 97.00 95 GLN A N 1
ATOM 771 C CA . GLN A 1 95 ? -17.333 1.259 7.926 1.00 97.00 95 GLN A CA 1
ATOM 772 C C . GLN A 1 95 ? -17.046 1.136 6.419 1.00 97.00 95 GLN A C 1
ATOM 774 O O . GLN A 1 95 ? -17.447 1.992 5.632 1.00 97.00 95 GLN A O 1
ATOM 779 N N . GLY A 1 96 ? -16.358 0.067 6.005 1.00 96.19 96 GLY A N 1
ATOM 780 C CA . GLY A 1 96 ? -16.065 -0.247 4.611 1.00 96.19 96 GLY A CA 1
ATOM 781 C C . GLY A 1 96 ? -14.673 0.164 4.137 1.00 96.19 96 GLY A C 1
ATOM 782 O O . GLY A 1 96 ? -14.344 -0.137 2.995 1.00 96.19 96 GLY A O 1
ATOM 783 N N . PHE A 1 97 ? -13.838 0.790 4.972 1.00 98.19 97 PHE A N 1
ATOM 784 C CA . PHE A 1 97 ? -12.448 1.090 4.613 1.00 98.19 97 PHE A CA 1
ATOM 785 C C . PHE A 1 97 ? -11.615 -0.188 4.566 1.00 98.19 97 PHE A C 1
ATOM 787 O O . PHE A 1 97 ? -11.734 -1.041 5.439 1.00 98.19 97 PHE A O 1
ATOM 794 N N . GLN A 1 98 ? -10.784 -0.355 3.544 1.00 98.25 98 GLN A N 1
ATOM 795 C CA . GLN A 1 98 ? -9.984 -1.563 3.359 1.00 98.25 98 GLN A CA 1
ATOM 796 C C . GLN A 1 98 ? -8.510 -1.203 3.240 1.00 98.25 98 GLN A C 1
ATOM 798 O O . GLN A 1 98 ? -8.154 -0.160 2.700 1.00 98.25 98 GLN A O 1
ATOM 803 N N . VAL A 1 99 ? -7.647 -2.090 3.722 1.00 98.44 99 VAL A N 1
ATOM 804 C CA . VAL A 1 99 ? -6.198 -1.989 3.548 1.00 98.44 99 VAL A CA 1
ATOM 805 C C . VAL A 1 99 ? -5.725 -3.242 2.826 1.00 98.44 99 VAL A C 1
ATOM 807 O O . VAL A 1 99 ? -6.151 -4.345 3.161 1.00 98.44 99 VAL A O 1
ATOM 810 N N . VAL A 1 100 ? -4.849 -3.080 1.837 1.00 98.38 100 VAL A N 1
ATOM 811 C CA . VAL A 1 100 ? -4.167 -4.193 1.170 1.00 98.38 100 VAL A CA 1
ATOM 812 C C . VAL A 1 100 ? -2.670 -3.915 1.180 1.00 98.38 100 VAL A C 1
ATOM 814 O O . VAL A 1 100 ? -2.198 -2.971 0.546 1.00 98.38 100 VAL A O 1
ATOM 817 N N . GLY A 1 101 ? -1.921 -4.753 1.893 1.00 98.12 101 GLY A N 1
ATOM 818 C CA . GLY A 1 101 ? -0.464 -4.712 1.909 1.00 98.12 101 GLY A CA 1
ATOM 819 C C . GLY A 1 101 ? 0.117 -5.524 0.753 1.00 98.12 101 GLY A C 1
ATOM 820 O O . GLY A 1 101 ? -0.034 -6.741 0.716 1.00 98.12 101 GLY A O 1
ATOM 821 N N . VAL A 1 102 ? 0.814 -4.880 -0.175 1.00 98.50 102 VAL A N 1
ATOM 822 C CA . VAL A 1 102 ? 1.574 -5.525 -1.249 1.00 98.50 102 VAL A CA 1
ATOM 823 C C . VAL A 1 102 ? 3.020 -5.677 -0.802 1.00 98.50 102 VAL A C 1
ATOM 825 O O . VAL A 1 102 ? 3.799 -4.723 -0.813 1.00 98.50 102 VAL A O 1
ATOM 828 N N . ASN A 1 103 ? 3.379 -6.893 -0.412 1.00 98.19 103 ASN A N 1
ATOM 829 C CA . ASN A 1 103 ? 4.750 -7.224 -0.070 1.00 98.19 103 ASN A CA 1
ATOM 830 C C . ASN A 1 103 ? 5.572 -7.524 -1.336 1.00 98.19 103 ASN A C 1
ATOM 832 O O . ASN A 1 103 ? 5.107 -8.239 -2.230 1.00 98.19 103 ASN A O 1
ATOM 836 N N . ILE A 1 104 ? 6.795 -6.992 -1.413 1.00 96.62 104 ILE A N 1
ATOM 837 C CA . ILE A 1 104 ? 7.602 -7.009 -2.639 1.00 96.62 104 ILE A CA 1
ATOM 838 C C . ILE A 1 104 ? 8.742 -8.026 -2.568 1.00 96.62 104 ILE A C 1
ATOM 840 O O . ILE A 1 104 ? 9.733 -7.812 -1.874 1.00 96.62 104 ILE A O 1
ATOM 844 N N . ALA A 1 105 ? 8.681 -9.045 -3.432 1.00 93.88 105 ALA A N 1
ATOM 845 C CA . ALA A 1 105 ? 9.777 -9.986 -3.689 1.00 93.88 105 ALA A CA 1
ATOM 846 C C . ALA A 1 105 ? 10.344 -10.713 -2.451 1.00 93.88 105 ALA A C 1
ATOM 848 O O . ALA A 1 105 ? 11.527 -11.057 -2.432 1.00 93.88 105 ALA A O 1
ATOM 849 N N . GLU A 1 106 ? 9.513 -10.981 -1.440 1.00 95.44 106 GLU A N 1
ATOM 850 C CA . GLU A 1 106 ? 9.898 -11.788 -0.277 1.00 95.44 106 GLU A CA 1
ATOM 851 C C . GLU A 1 106 ? 9.201 -13.157 -0.255 1.00 95.44 106 GLU A C 1
ATOM 853 O O . GLU A 1 106 ? 8.248 -13.445 -0.991 1.00 95.44 106 GLU A O 1
ATOM 858 N N . THR A 1 107 ? 9.727 -14.048 0.586 1.00 93.56 107 THR A N 1
ATOM 859 C CA . THR A 1 107 ? 9.177 -15.392 0.790 1.00 93.56 107 THR A CA 1
ATOM 860 C C . THR A 1 107 ? 7.983 -15.352 1.743 1.00 93.56 107 THR A C 1
ATOM 862 O O . THR A 1 107 ? 7.925 -14.515 2.639 1.00 93.56 107 THR A O 1
ATOM 865 N N . GLU A 1 108 ? 7.054 -16.305 1.610 1.00 94.38 108 GLU A N 1
ATOM 866 C CA . GLU A 1 108 ? 5.913 -16.441 2.538 1.00 94.38 108 GLU A CA 1
ATOM 867 C C . GLU A 1 108 ? 6.358 -16.524 4.001 1.00 94.38 108 GLU A C 1
ATOM 869 O O . GLU A 1 108 ? 5.725 -15.934 4.869 1.00 94.38 108 GLU A O 1
ATOM 874 N N . VAL A 1 109 ? 7.464 -17.223 4.271 1.00 94.44 109 VAL A N 1
ATOM 875 C CA . VAL A 1 109 ? 7.983 -17.435 5.628 1.00 94.44 109 VAL A CA 1
ATOM 876 C C . VAL A 1 109 ? 8.429 -16.119 6.264 1.00 94.44 109 VAL A C 1
ATOM 878 O O . VAL A 1 109 ? 8.044 -15.840 7.398 1.00 94.44 109 VAL A O 1
ATOM 881 N N . ALA A 1 110 ? 9.196 -15.302 5.535 1.00 94.38 110 ALA A N 1
ATOM 882 C CA . ALA A 1 110 ? 9.666 -14.009 6.032 1.00 94.38 110 ALA A CA 1
ATOM 883 C C . ALA A 1 110 ? 8.489 -13.069 6.323 1.00 94.38 110 ALA A C 1
ATOM 885 O O . ALA A 1 110 ? 8.380 -12.513 7.415 1.00 94.38 110 ALA A O 1
ATOM 886 N N . VAL A 1 111 ? 7.557 -12.970 5.372 1.00 96.62 111 VAL A N 1
ATOM 887 C CA . VAL A 1 111 ? 6.390 -12.091 5.492 1.00 96.62 111 VAL A CA 1
ATOM 888 C C . VAL A 1 111 ? 5.463 -12.561 6.613 1.00 96.62 111 VAL A C 1
ATOM 890 O O . VAL A 1 111 ? 5.042 -11.749 7.425 1.00 96.62 111 VAL A O 1
ATOM 893 N N . SER A 1 112 ? 5.201 -13.867 6.723 1.00 95.62 112 SER A N 1
ATOM 894 C CA . SER A 1 112 ? 4.378 -14.449 7.792 1.00 95.62 112 SER A CA 1
ATOM 895 C C . SER A 1 112 ? 4.987 -14.255 9.183 1.00 95.62 112 SER A C 1
ATOM 897 O O . SER A 1 112 ? 4.257 -14.069 10.157 1.00 95.62 112 SER A O 1
ATOM 899 N N . GLY A 1 113 ? 6.316 -14.326 9.313 1.00 95.56 113 GLY A N 1
ATOM 900 C CA . GLY A 1 113 ?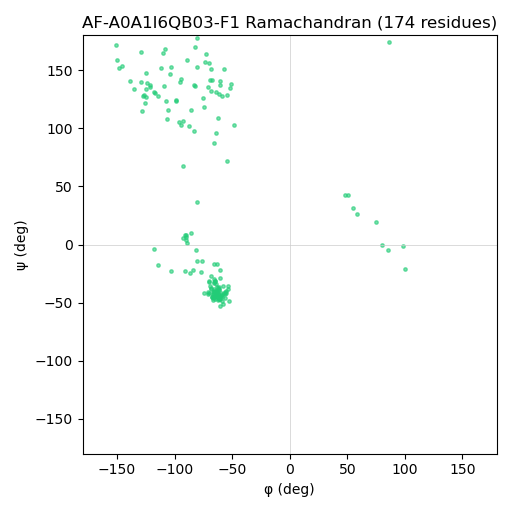 7.009 -13.988 10.559 1.00 95.56 113 GLY A CA 1
ATOM 901 C C . GLY A 1 113 ? 6.752 -12.536 10.954 1.00 95.56 113 GLY A C 1
ATOM 902 O O . GLY A 1 113 ? 6.228 -12.277 12.034 1.00 95.56 113 GLY A O 1
ATOM 903 N N . PHE A 1 114 ? 7.010 -11.621 10.023 1.00 96.44 114 PHE A N 1
ATOM 904 C CA . PHE A 1 114 ? 6.853 -10.184 10.226 1.00 96.44 114 PHE A CA 1
ATOM 905 C C . PHE A 1 114 ? 5.410 -9.771 10.556 1.00 96.44 114 PHE A C 1
ATOM 907 O O . PHE A 1 114 ? 5.166 -9.045 11.517 1.00 96.44 114 PHE A O 1
ATOM 914 N N . THR A 1 115 ? 4.422 -10.264 9.801 1.00 96.62 115 THR A N 1
ATOM 915 C CA . THR A 1 115 ? 3.013 -9.916 10.043 1.00 96.62 115 THR A CA 1
ATOM 916 C C . THR A 1 115 ? 2.507 -10.453 11.376 1.00 96.62 115 THR A C 1
ATOM 918 O O . THR A 1 115 ? 1.658 -9.822 11.996 1.00 96.62 115 THR A O 1
ATOM 921 N N . ARG A 1 116 ? 3.015 -11.607 11.833 1.00 96.25 116 ARG A N 1
ATOM 922 C CA . ARG A 1 116 ? 2.677 -12.147 13.158 1.00 96.25 116 ARG A CA 1
ATOM 923 C C . ARG A 1 116 ? 3.298 -11.325 14.278 1.00 96.25 116 ARG A C 1
ATOM 925 O O . ARG A 1 116 ? 2.611 -11.056 15.255 1.00 96.25 116 ARG A O 1
ATOM 932 N N . GLU A 1 117 ? 4.556 -10.921 14.126 1.00 95.81 117 GLU A N 1
ATOM 933 C CA . GLU A 1 117 ? 5.263 -10.093 15.107 1.00 95.81 117 GLU A CA 1
ATOM 934 C C . GLU A 1 117 ? 4.561 -8.748 15.334 1.00 95.81 117 GLU A C 1
ATOM 936 O O . GLU A 1 117 ? 4.356 -8.345 16.476 1.00 95.81 117 GLU A O 1
ATOM 941 N N . LEU A 1 118 ? 4.110 -8.100 14.257 1.00 95.69 118 LEU A N 1
ATOM 942 C CA . LEU A 1 118 ? 3.403 -6.817 14.322 1.00 95.69 118 LEU A CA 1
ATOM 943 C C . LEU A 1 118 ? 1.874 -6.941 14.458 1.00 95.69 118 LEU A C 1
ATOM 945 O O . LEU A 1 118 ? 1.176 -5.931 14.389 1.00 95.69 118 LEU A O 1
ATOM 949 N N . ALA A 1 119 ? 1.347 -8.158 14.634 1.00 96.88 119 ALA A N 1
ATOM 950 C CA . ALA A 1 119 ? -0.088 -8.441 14.743 1.00 96.88 119 ALA A CA 1
ATOM 951 C C . ALA A 1 119 ? -0.940 -7.824 13.609 1.00 96.88 119 ALA A C 1
ATOM 953 O O . ALA A 1 119 ? -2.023 -7.282 13.838 1.00 96.88 119 ALA A O 1
ATOM 954 N N . ILE A 1 120 ? -0.449 -7.911 12.372 1.00 97.50 120 ILE A N 1
ATOM 955 C CA . ILE A 1 120 ? -1.126 -7.389 11.181 1.00 97.50 120 ILE A CA 1
ATOM 956 C C . ILE A 1 120 ? -2.293 -8.297 10.789 1.00 97.50 120 ILE A C 1
ATOM 958 O O . ILE A 1 120 ? -2.112 -9.497 10.576 1.00 97.50 120 ILE A O 1
ATOM 962 N N . THR A 1 121 ? -3.487 -7.713 10.661 1.00 96.88 121 THR A N 1
ATOM 963 C CA . THR A 1 121 ? -4.735 -8.431 10.338 1.00 96.88 121 THR A CA 1
ATOM 964 C C . THR A 1 121 ? -5.317 -8.054 8.979 1.00 96.88 121 THR A C 1
ATOM 966 O O . THR A 1 121 ? -6.154 -8.794 8.453 1.00 96.88 121 THR A O 1
ATOM 969 N N . PHE A 1 122 ? -4.905 -6.927 8.387 1.00 97.00 122 PHE A N 1
ATOM 970 C CA . PHE A 1 122 ? -5.335 -6.590 7.032 1.00 97.00 122 PHE A CA 1
ATOM 971 C C . PHE A 1 122 ? -4.731 -7.553 5.994 1.00 97.00 122 PHE A C 1
ATOM 973 O O . PHE A 1 122 ? -3.635 -8.084 6.198 1.00 97.00 122 PHE A O 1
ATOM 980 N N . PRO A 1 123 ? -5.417 -7.786 4.860 1.00 96.62 123 PRO A N 1
ATOM 981 C CA . PRO A 1 123 ? -4.913 -8.649 3.799 1.00 96.62 123 PRO A CA 1
ATOM 982 C C . PRO A 1 123 ? -3.522 -8.249 3.294 1.00 96.62 123 PRO A C 1
ATOM 984 O O . PRO A 1 123 ? -3.292 -7.110 2.881 1.00 96.62 123 PRO A O 1
ATOM 987 N N . VAL A 1 124 ? -2.612 -9.224 3.253 1.00 98.06 124 VAL A N 1
ATOM 988 C CA . VAL A 1 124 ? -1.284 -9.089 2.645 1.00 98.06 124 VAL A CA 1
ATOM 989 C C . VAL A 1 124 ? -1.179 -10.013 1.440 1.00 98.06 124 VAL A C 1
ATOM 991 O O . VAL A 1 124 ? -1.430 -11.216 1.547 1.00 98.06 124 VAL A O 1
ATOM 994 N N . VAL A 1 125 ? -0.780 -9.447 0.302 1.00 98.25 125 VAL A N 1
ATOM 995 C CA . VAL A 1 125 ? -0.498 -10.159 -0.946 1.00 98.25 125 VAL A CA 1
ATOM 996 C C . VAL A 1 125 ? 0.985 -10.131 -1.286 1.00 98.25 125 VAL A C 1
ATOM 998 O O . VAL A 1 125 ? 1.709 -9.204 -0.929 1.00 98.25 125 VAL A O 1
ATOM 1001 N N . LEU A 1 126 ? 1.432 -11.158 -2.004 1.00 98.12 126 LEU A N 1
ATOM 1002 C CA . LEU A 1 126 ? 2.834 -11.383 -2.335 1.00 98.12 126 LEU A CA 1
ATOM 1003 C C . LEU A 1 126 ? 3.100 -11.082 -3.811 1.00 98.12 126 LEU A C 1
ATOM 1005 O O . LEU A 1 126 ? 2.728 -11.860 -4.691 1.00 98.12 126 LEU A O 1
ATOM 1009 N N . ASP A 1 127 ? 3.798 -9.982 -4.086 1.00 97.81 127 ASP A N 1
ATOM 1010 C CA . ASP A 1 127 ? 4.253 -9.607 -5.427 1.00 97.81 127 ASP A CA 1
ATOM 1011 C C . ASP A 1 127 ? 5.676 -10.126 -5.681 1.00 97.81 127 ASP A C 1
ATOM 1013 O O . ASP A 1 127 ? 6.650 -9.370 -5.762 1.00 97.81 127 ASP A O 1
ATOM 1017 N N . ARG A 1 128 ? 5.807 -11.456 -5.767 1.00 95.06 128 ARG A N 1
ATOM 1018 C CA . ARG A 1 128 ? 7.108 -12.144 -5.879 1.00 95.06 128 ARG A CA 1
ATOM 1019 C C . ARG A 1 128 ? 7.935 -11.685 -7.077 1.00 95.06 128 ARG A C 1
ATOM 1021 O O . ARG A 1 128 ? 9.129 -11.437 -6.941 1.00 95.06 128 ARG A O 1
ATOM 1028 N N . ASP A 1 129 ? 7.279 -11.508 -8.219 1.00 94.38 129 ASP A N 1
ATOM 1029 C CA . ASP A 1 129 ? 7.923 -11.160 -9.491 1.00 94.38 129 ASP A CA 1
ATOM 1030 C C . ASP A 1 129 ? 7.967 -9.643 -9.748 1.00 94.38 129 ASP A C 1
ATOM 1032 O O . ASP A 1 129 ? 8.382 -9.183 -10.820 1.00 94.38 129 ASP A O 1
ATOM 1036 N N . ARG A 1 130 ? 7.542 -8.843 -8.758 1.00 95.94 130 ARG A N 1
ATOM 1037 C CA . ARG A 1 130 ? 7.451 -7.376 -8.828 1.00 95.94 130 ARG A CA 1
ATOM 1038 C C . ARG A 1 130 ? 6.554 -6.876 -9.964 1.00 95.94 130 ARG A C 1
ATOM 1040 O O . ARG A 1 130 ? 6.775 -5.787 -10.498 1.00 95.94 130 ARG A O 1
ATOM 1047 N N . VAL A 1 131 ? 5.580 -7.674 -10.397 1.00 95.62 1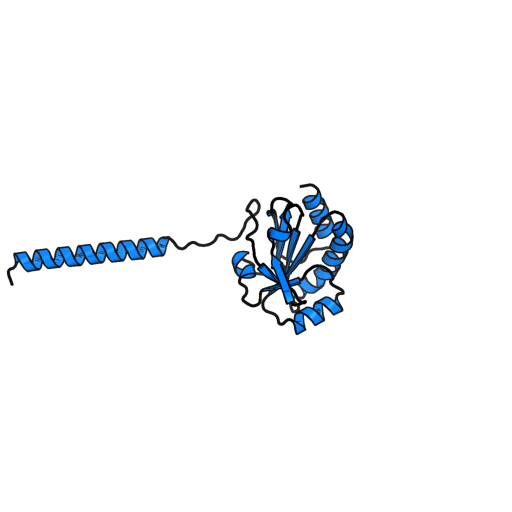31 VAL A N 1
ATOM 1048 C CA . VAL A 1 131 ? 4.723 -7.348 -11.545 1.00 95.62 131 VAL A CA 1
ATOM 1049 C C . VAL A 1 131 ? 3.789 -6.198 -11.191 1.00 95.62 131 VAL A C 1
ATOM 1051 O O . VAL A 1 131 ? 3.613 -5.285 -12.000 1.00 95.62 131 VAL A O 1
ATOM 1054 N N . VAL A 1 132 ? 3.216 -6.214 -9.986 1.00 96.62 132 VAL A N 1
ATOM 1055 C CA . VAL A 1 132 ? 2.331 -5.142 -9.510 1.00 96.62 132 VAL A CA 1
ATOM 1056 C C . VAL A 1 132 ? 3.148 -3.910 -9.134 1.00 96.62 132 VAL A C 1
ATOM 1058 O O . VAL A 1 132 ? 2.816 -2.808 -9.553 1.00 96.62 132 VAL A O 1
ATOM 1061 N N . THR A 1 133 ? 4.282 -4.102 -8.467 1.00 96.38 133 THR A N 1
ATOM 1062 C CA . THR A 1 133 ? 5.258 -3.060 -8.122 1.00 96.38 133 THR A CA 1
ATOM 1063 C C . THR A 1 133 ? 5.673 -2.255 -9.354 1.00 96.38 133 THR A C 1
ATOM 1065 O O . THR A 1 133 ? 5.609 -1.028 -9.342 1.00 96.38 133 THR A O 1
ATOM 1068 N N . LYS A 1 134 ? 6.038 -2.933 -10.454 1.00 95.19 134 LYS A N 1
ATOM 1069 C CA . LYS A 1 134 ? 6.376 -2.283 -11.733 1.00 95.19 134 LYS A CA 1
ATOM 1070 C C . LYS A 1 134 ? 5.171 -1.586 -12.360 1.00 95.19 134 LYS A C 1
ATOM 1072 O O . LYS A 1 134 ? 5.311 -0.497 -12.898 1.00 95.19 134 LYS A O 1
ATOM 1077 N N . ARG A 1 135 ? 3.985 -2.201 -12.298 1.00 95.12 135 ARG A N 1
ATOM 1078 C CA . ARG A 1 135 ? 2.743 -1.633 -12.851 1.00 95.12 135 ARG A CA 1
ATOM 1079 C C . ARG A 1 135 ? 2.331 -0.338 -12.151 1.00 95.12 135 ARG A C 1
ATOM 1081 O O . ARG A 1 135 ? 1.792 0.544 -12.804 1.00 95.12 135 ARG A O 1
ATOM 1088 N N . TYR A 1 136 ? 2.595 -0.240 -10.854 1.00 96.00 136 TYR A N 1
ATOM 1089 C CA . TYR A 1 136 ? 2.364 0.953 -10.044 1.00 96.00 136 TYR A CA 1
ATOM 1090 C C . TYR A 1 136 ? 3.581 1.889 -9.980 1.00 96.00 136 TYR A C 1
ATOM 1092 O O . TYR A 1 136 ? 3.564 2.832 -9.196 1.00 96.00 136 TYR A O 1
ATOM 1100 N N . ASP A 1 137 ? 4.631 1.640 -10.770 1.00 94.44 137 ASP A N 1
ATOM 1101 C CA . ASP A 1 137 ? 5.872 2.431 -10.797 1.00 94.44 137 ASP A CA 1
ATOM 1102 C C . ASP A 1 137 ? 6.457 2.718 -9.396 1.00 94.44 137 ASP A C 1
ATOM 1104 O O . ASP A 1 137 ? 6.874 3.827 -9.050 1.00 94.44 137 ASP A O 1
ATOM 1108 N N . VAL A 1 138 ? 6.445 1.701 -8.531 1.00 94.81 138 VAL A N 1
ATOM 1109 C CA . VAL A 1 138 ? 6.942 1.824 -7.157 1.00 94.81 138 VAL A CA 1
ATOM 1110 C C . VAL A 1 138 ? 8.458 1.643 -7.148 1.00 94.81 138 VAL A C 1
ATOM 1112 O O . VAL A 1 138 ? 8.976 0.528 -7.145 1.00 94.81 138 VAL A O 1
ATOM 1115 N N . GLY A 1 139 ? 9.177 2.768 -7.147 1.00 90.31 139 GLY A N 1
ATOM 1116 C CA . GLY A 1 139 ? 10.644 2.794 -7.090 1.00 90.31 139 GLY A CA 1
ATOM 1117 C C . GLY A 1 139 ? 11.244 2.867 -5.680 1.00 90.31 139 GLY A C 1
ATOM 1118 O O . GLY A 1 139 ? 12.394 2.480 -5.485 1.00 90.31 139 GLY A O 1
ATOM 1119 N N . ARG A 1 140 ? 10.494 3.363 -4.687 1.00 92.25 140 ARG A N 1
ATOM 1120 C CA . ARG A 1 140 ? 10.961 3.533 -3.300 1.00 92.25 140 ARG A CA 1
ATOM 1121 C C . ARG A 1 140 ? 9.871 3.128 -2.318 1.00 92.25 140 ARG A C 1
ATOM 1123 O O . ARG A 1 140 ? 8.710 3.445 -2.546 1.00 92.25 140 ARG A O 1
ATOM 1130 N N 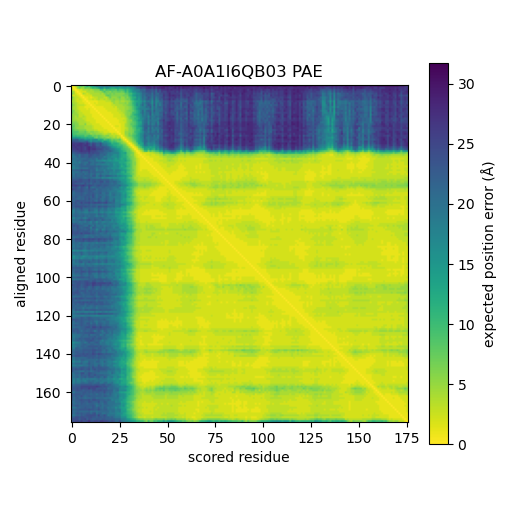. LEU A 1 141 ? 10.279 2.470 -1.234 1.00 95.12 141 LEU A N 1
ATOM 1131 C CA . LEU A 1 141 ? 9.393 2.046 -0.155 1.00 95.12 141 LEU A CA 1
ATOM 1132 C C . LEU A 1 141 ? 9.499 2.956 1.084 1.00 95.12 141 LEU A C 1
ATOM 1134 O O . LEU A 1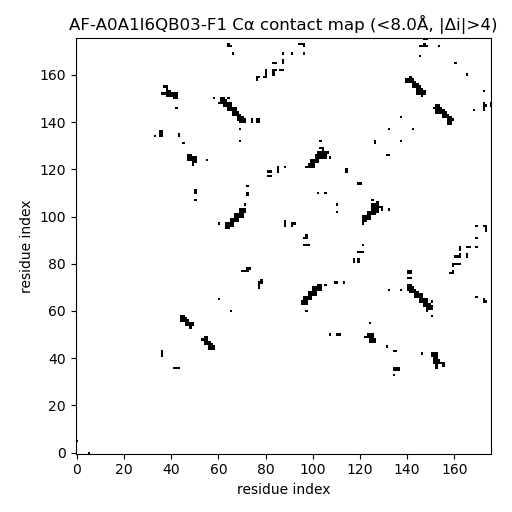 141 ? 10.575 3.520 1.324 1.00 95.12 141 LEU A O 1
ATOM 1138 N N . PRO A 1 142 ? 8.422 3.046 1.883 1.00 96.25 142 PRO A N 1
ATOM 1139 C CA . PRO A 1 142 ? 7.069 2.613 1.529 1.00 96.25 142 PRO A CA 1
ATOM 1140 C C . PRO A 1 142 ? 6.446 3.532 0.468 1.00 96.25 142 PRO A C 1
ATOM 1142 O O . PRO A 1 142 ? 6.844 4.692 0.299 1.00 96.25 142 PRO A O 1
ATOM 1145 N N . ALA A 1 143 ? 5.481 2.991 -0.270 1.00 97.12 143 ALA A N 1
ATOM 1146 C CA . ALA A 1 143 ? 4.652 3.751 -1.197 1.00 97.12 143 ALA A CA 1
ATOM 1147 C C . ALA A 1 143 ? 3.197 3.338 -1.017 1.00 97.12 143 ALA A C 1
ATOM 1149 O O . ALA A 1 143 ? 2.893 2.150 -0.989 1.00 97.12 143 ALA A O 1
ATOM 1150 N N . THR A 1 144 ? 2.296 4.309 -0.940 1.00 97.50 144 THR A N 1
ATOM 1151 C CA . THR A 1 144 ? 0.883 4.041 -0.677 1.00 97.50 144 THR A CA 1
ATOM 1152 C C . THR A 1 144 ? 0.010 4.744 -1.705 1.00 97.50 144 THR A C 1
ATOM 1154 O O . THR A 1 144 ? 0.263 5.887 -2.087 1.00 97.50 144 THR A O 1
ATOM 1157 N N . TYR A 1 145 ? -1.040 4.061 -2.142 1.00 97.94 145 TYR A N 1
ATOM 1158 C CA . TYR A 1 145 ? -2.079 4.594 -3.013 1.00 97.94 145 TYR A CA 1
ATOM 1159 C C . TYR A 1 145 ? -3.409 4.563 -2.268 1.00 97.94 145 TYR A C 1
ATOM 1161 O O . TYR A 1 145 ? -3.783 3.531 -1.715 1.00 97.94 145 TYR A O 1
ATOM 1169 N N . LEU A 1 146 ? -4.124 5.684 -2.262 1.00 98.25 146 LEU A N 1
ATOM 1170 C CA . LEU A 1 146 ? -5.488 5.751 -1.747 1.00 98.25 146 LEU A CA 1
ATOM 1171 C C . LEU A 1 146 ? -6.452 5.678 -2.924 1.00 98.25 146 LEU A C 1
ATOM 1173 O O . LEU A 1 146 ? -6.362 6.494 -3.845 1.00 98.25 146 LEU A O 1
ATOM 1177 N N . ILE A 1 147 ? -7.346 4.701 -2.888 1.00 98.38 147 ILE A N 1
ATOM 1178 C CA . ILE A 1 147 ? -8.285 4.380 -3.957 1.00 98.38 147 ILE A CA 1
ATOM 1179 C C . ILE A 1 147 ? -9.703 4.577 -3.417 1.00 98.38 147 ILE A C 1
ATOM 1181 O O . ILE A 1 147 ? -10.019 4.101 -2.327 1.00 98.38 147 ILE A O 1
ATOM 1185 N N . ASP A 1 148 ? -10.547 5.297 -4.153 1.00 97.62 148 ASP A N 1
ATOM 1186 C CA . ASP A 1 148 ? -11.947 5.517 -3.784 1.00 97.62 148 ASP A CA 1
ATOM 1187 C C . ASP A 1 148 ? -12.854 4.325 -4.147 1.00 97.62 148 ASP A C 1
ATOM 1189 O O . ASP A 1 148 ? -12.428 3.339 -4.754 1.00 97.62 148 ASP A O 1
ATOM 1193 N N . ARG A 1 149 ? -14.142 4.424 -3.801 1.00 96.94 149 ARG A N 1
ATOM 1194 C CA . ARG A 1 149 ? -15.154 3.384 -4.064 1.00 96.94 149 ARG A CA 1
ATOM 1195 C C . ARG A 1 149 ? -15.347 3.059 -5.547 1.00 96.94 149 ARG A C 1
ATOM 1197 O O . ARG A 1 149 ? -15.827 1.973 -5.865 1.00 96.94 149 ARG A O 1
ATOM 1204 N N . ASN A 1 150 ? -14.984 3.975 -6.443 1.00 95.69 150 ASN A N 1
ATOM 1205 C CA . ASN A 1 150 ? -15.084 3.805 -7.893 1.00 95.69 150 ASN A CA 1
ATOM 1206 C C . ASN A 1 150 ? -13.805 3.197 -8.492 1.00 95.69 150 ASN A C 1
ATOM 1208 O O . ASN A 1 150 ? -13.680 3.082 -9.714 1.00 95.69 150 ASN A O 1
ATOM 1212 N N . GLY A 1 151 ? -12.831 2.836 -7.650 1.00 96.44 151 GLY A N 1
ATOM 1213 C CA . GLY A 1 151 ? -11.550 2.300 -8.086 1.00 96.44 151 GLY A CA 1
ATOM 1214 C C . GLY A 1 151 ? -10.614 3.363 -8.662 1.00 96.44 151 GLY A C 1
ATOM 1215 O O . GLY A 1 151 ? -9.695 3.011 -9.406 1.00 96.44 151 GLY A O 1
ATOM 1216 N N . LYS A 1 152 ? -10.828 4.655 -8.374 1.00 97.19 152 LYS A N 1
ATOM 1217 C CA . LYS A 1 152 ? -9.929 5.732 -8.809 1.00 97.19 152 LYS A CA 1
ATOM 1218 C C . LYS A 1 152 ? -8.907 6.072 -7.742 1.00 97.19 152 LYS A C 1
ATOM 1220 O O . LYS A 1 152 ? -9.219 6.118 -6.557 1.00 97.19 152 LYS A O 1
ATOM 1225 N N . ILE A 1 153 ? -7.685 6.367 -8.169 1.00 97.81 153 ILE A N 1
ATOM 1226 C CA . ILE A 1 153 ? -6.628 6.836 -7.276 1.00 97.81 153 ILE A CA 1
ATOM 1227 C C . ILE A 1 153 ? -6.926 8.284 -6.906 1.00 97.81 153 ILE A C 1
ATOM 1229 O O . ILE A 1 153 ? -6.935 9.162 -7.764 1.00 97.81 153 ILE A O 1
ATOM 1233 N N . ILE A 1 154 ? -7.130 8.543 -5.621 1.00 97.44 154 ILE A N 1
ATOM 1234 C CA . ILE A 1 154 ? -7.371 9.890 -5.095 1.00 97.44 154 ILE A CA 1
ATOM 1235 C C . ILE A 1 154 ? -6.132 10.474 -4.417 1.00 97.44 154 ILE A C 1
ATOM 1237 O O . ILE A 1 154 ? -5.987 11.693 -4.383 1.00 97.44 154 ILE A O 1
ATOM 1241 N N . ARG A 1 155 ? -5.195 9.630 -3.951 1.00 97.12 155 ARG A N 1
ATOM 1242 C CA . ARG A 1 155 ? -3.879 10.066 -3.451 1.00 97.12 155 ARG A CA 1
ATOM 1243 C C . ARG A 1 155 ? -2.760 9.077 -3.746 1.00 97.12 155 ARG A C 1
ATOM 1245 O O . ARG A 1 155 ? -2.975 7.869 -3.814 1.00 97.12 155 ARG A O 1
ATOM 1252 N N . LYS A 1 156 ? -1.547 9.626 -3.828 1.00 96.00 156 LYS A N 1
ATOM 1253 C CA . LYS A 1 156 ? -0.264 8.913 -3.868 1.00 96.00 156 LYS A CA 1
ATOM 1254 C C . LYS A 1 156 ? 0.605 9.446 -2.736 1.00 96.00 156 LYS A C 1
ATOM 1256 O O . LYS A 1 156 ? 0.804 10.654 -2.644 1.00 96.00 156 LYS A O 1
ATOM 1261 N N . MET A 1 157 ? 1.123 8.561 -1.897 1.00 94.69 157 MET A N 1
ATOM 1262 C CA . MET A 1 157 ? 1.971 8.900 -0.755 1.00 94.69 157 MET A CA 1
ATOM 1263 C C . MET A 1 157 ? 3.293 8.149 -0.877 1.00 94.69 157 MET A C 1
ATOM 1265 O O . MET A 1 157 ? 3.329 6.986 -1.284 1.00 94.69 157 MET A O 1
ATOM 1269 N N . LYS A 1 158 ? 4.389 8.834 -0.561 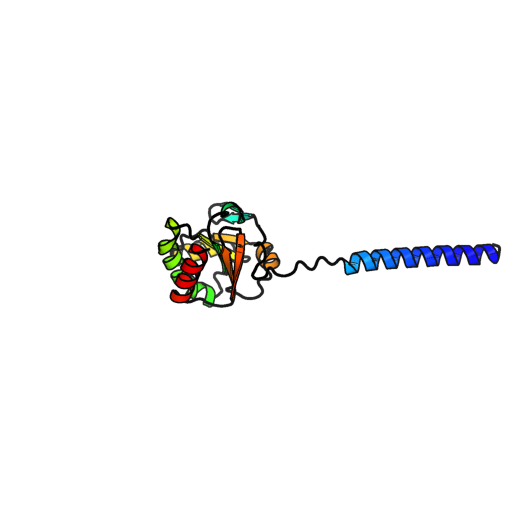1.00 90.50 158 LYS A N 1
ATOM 1270 C CA . LYS A 1 158 ? 5.742 8.277 -0.585 1.00 90.50 158 LYS A CA 1
ATOM 1271 C C . LYS A 1 158 ? 6.365 8.484 0.785 1.00 90.50 158 LYS A C 1
ATOM 1273 O O . LYS A 1 158 ? 6.339 9.604 1.286 1.00 90.50 158 LYS A O 1
ATOM 1278 N N . GLY A 1 159 ? 6.999 7.446 1.319 1.00 90.00 159 GLY A N 1
ATOM 1279 C CA . GLY A 1 159 ? 7.592 7.494 2.651 1.00 90.00 159 GLY A CA 1
ATOM 1280 C C . GLY A 1 159 ? 6.601 7.142 3.757 1.00 90.00 159 GLY A C 1
ATOM 1281 O O . GLY A 1 159 ? 5.426 6.894 3.495 1.00 90.00 159 GLY A O 1
ATOM 1282 N N . GLN A 1 160 ? 7.145 7.053 4.969 1.00 90.94 160 GLN A N 1
ATOM 1283 C CA . GLN A 1 160 ? 6.435 6.621 6.169 1.00 90.94 160 GLN A CA 1
ATOM 1284 C C . GLN A 1 160 ? 5.265 7.554 6.483 1.00 90.94 160 GLN A C 1
ATOM 1286 O O . GLN A 1 160 ? 5.439 8.771 6.443 1.00 90.94 160 GLN A O 1
ATOM 1291 N N . MET A 1 161 ? 4.123 6.981 6.857 1.00 93.81 161 MET A N 1
ATOM 1292 C CA . MET A 1 161 ? 2.964 7.728 7.353 1.00 93.81 161 MET A CA 1
ATOM 1293 C C . MET A 1 161 ? 2.812 7.614 8.873 1.00 93.81 161 MET A C 1
ATOM 1295 O O . MET A 1 161 ? 3.096 6.574 9.474 1.00 93.81 161 MET A O 1
ATOM 1299 N N . LEU A 1 162 ? 2.313 8.682 9.491 1.00 94.75 162 LEU A N 1
ATOM 1300 C CA . LEU A 1 162 ? 1.880 8.709 10.887 1.00 94.75 162 LEU A CA 1
ATOM 1301 C C . LEU A 1 162 ? 0.401 8.321 11.015 1.00 94.75 162 LEU A C 1
ATOM 1303 O O . LEU A 1 162 ? -0.379 8.454 10.075 1.00 94.75 162 LEU A O 1
ATOM 1307 N N . GLU A 1 163 ? -0.013 7.885 12.207 1.00 94.38 163 GLU A N 1
ATOM 1308 C CA . GLU A 1 163 ? -1.399 7.464 12.470 1.00 94.38 163 GLU A CA 1
ATOM 1309 C C . GLU A 1 163 ? -2.432 8.541 12.113 1.00 94.38 163 GLU A C 1
ATOM 1311 O O . GLU A 1 163 ? -3.453 8.228 11.506 1.00 94.38 163 GLU A O 1
ATOM 1316 N N . GLU A 1 164 ? -2.153 9.807 12.434 1.00 96.19 164 GLU A N 1
ATOM 1317 C CA . GLU A 1 164 ? -3.047 10.931 12.126 1.00 96.19 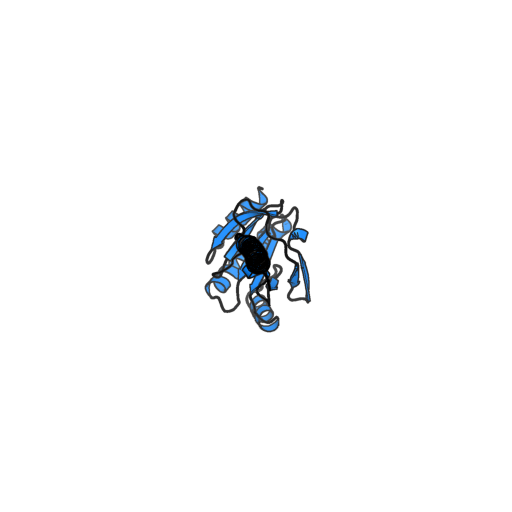164 GLU A CA 1
ATOM 1318 C C . GLU A 1 164 ? -3.252 11.119 10.619 1.00 96.19 164 GLU A C 1
ATOM 1320 O O . GLU A 1 164 ? -4.363 11.408 10.172 1.00 96.19 164 GLU A O 1
ATOM 1325 N N . GLU A 1 165 ? -2.200 10.905 9.825 1.00 95.31 165 GLU A N 1
ATOM 1326 C CA . GLU A 1 165 ? -2.282 10.976 8.368 1.00 95.31 165 GLU A CA 1
ATOM 1327 C C . GLU A 1 165 ? -3.152 9.838 7.835 1.00 95.31 165 GLU A C 1
ATOM 1329 O O . GLU A 1 165 ? -4.077 10.079 7.059 1.00 95.31 165 GLU A O 1
ATOM 1334 N N . VAL A 1 166 ? -2.915 8.607 8.304 1.00 96.06 166 VAL A N 1
ATOM 1335 C CA . VAL A 1 166 ? -3.694 7.435 7.880 1.00 96.06 166 VAL A CA 1
ATOM 1336 C C . VAL A 1 166 ? -5.168 7.569 8.288 1.00 96.06 166 VAL A C 1
ATOM 1338 O O . VAL A 1 166 ? -6.049 7.260 7.485 1.00 96.06 166 VAL A O 1
ATOM 1341 N N . ASP A 1 167 ? -5.462 8.082 9.487 1.00 97.75 167 ASP A N 1
ATOM 1342 C CA . ASP A 1 167 ? -6.831 8.369 9.944 1.00 97.75 167 ASP A CA 1
ATOM 1343 C C . ASP A 1 167 ? -7.514 9.427 9.061 1.00 97.75 167 ASP A C 1
ATOM 1345 O O . ASP A 1 167 ? -8.674 9.259 8.672 1.00 97.75 167 ASP A O 1
ATOM 1349 N N . GLY A 1 168 ? -6.785 10.484 8.687 1.00 97.19 168 GLY A N 1
ATOM 1350 C CA . GLY A 1 168 ? -7.255 11.501 7.748 1.00 97.19 168 GLY A CA 1
ATOM 1351 C C . GLY A 1 168 ? -7.580 10.922 6.369 1.00 97.19 168 GLY A C 1
ATOM 1352 O O . GLY A 1 168 ? -8.648 11.197 5.819 1.00 97.19 168 GLY A O 1
ATOM 1353 N N . TYR A 1 169 ? -6.710 10.062 5.838 1.00 95.56 169 TYR A N 1
ATOM 1354 C CA . TYR A 1 169 ? -6.924 9.389 4.556 1.00 95.56 169 TYR A CA 1
ATOM 1355 C C . TYR A 1 169 ? -8.118 8.435 4.585 1.00 95.56 169 TYR A C 1
ATOM 1357 O O . TYR A 1 169 ? -8.900 8.408 3.633 1.00 95.56 169 TYR A O 1
ATOM 1365 N N . ALA A 1 170 ? -8.305 7.694 5.679 1.00 96.56 170 ALA A N 1
ATOM 1366 C CA . ALA A 1 170 ? -9.467 6.829 5.849 1.00 96.56 170 ALA A CA 1
ATOM 1367 C C . ALA A 1 170 ? -10.772 7.639 5.817 1.00 96.56 170 ALA A C 1
ATOM 1369 O O . ALA A 1 170 ? -11.689 7.302 5.068 1.00 96.56 170 ALA A O 1
ATOM 1370 N N . LYS A 1 171 ? -10.837 8.756 6.554 1.00 96.94 171 LYS A N 1
ATOM 1371 C CA . LYS A 1 171 ? -11.995 9.667 6.544 1.00 96.94 171 LYS A CA 1
ATOM 1372 C C . LYS A 1 171 ? -12.259 10.266 5.165 1.00 96.94 171 LYS A C 1
ATOM 1374 O O . LYS A 1 171 ? -13.406 10.290 4.722 1.00 96.94 171 LYS A O 1
ATOM 1379 N N . GLU A 1 172 ? -11.215 10.727 4.478 1.00 95.25 172 GLU A N 1
ATOM 1380 C CA . GLU A 1 172 ? -11.341 11.276 3.126 1.00 95.25 172 GLU A CA 1
ATOM 1381 C C . GLU A 1 172 ? -11.923 10.238 2.165 1.00 95.25 172 GLU A C 1
ATOM 1383 O O . GLU A 1 172 ? -12.882 10.527 1.450 1.00 95.25 172 GLU A O 1
ATOM 1388 N N . ALA A 1 173 ? -11.376 9.025 2.166 1.00 94.00 173 ALA A N 1
ATOM 1389 C CA . ALA A 1 173 ? -11.802 7.984 1.244 1.00 94.00 173 ALA A CA 1
ATOM 1390 C C . ALA A 1 173 ? -13.207 7.456 1.559 1.00 94.00 173 ALA A C 1
ATOM 1392 O O . ALA A 1 173 ? -13.949 7.119 0.644 1.00 94.00 173 ALA A O 1
ATOM 1393 N N . LEU A 1 174 ? -13.605 7.427 2.834 1.00 94.69 174 LEU A N 1
ATOM 1394 C CA . LEU A 1 174 ? -14.968 7.074 3.238 1.00 94.69 174 LEU A CA 1
ATOM 1395 C C . LEU A 1 174 ? -16.007 8.121 2.815 1.00 94.69 174 LEU A C 1
ATOM 1397 O O . LEU A 1 174 ? -17.168 7.759 2.621 1.00 94.69 174 LEU A O 1
ATOM 1401 N N . SER A 1 175 ? -15.601 9.385 2.663 1.00 91.94 175 SER A N 1
ATOM 1402 C CA . SER A 1 175 ? -16.474 10.492 2.244 1.00 91.94 175 SER A CA 1
ATOM 1403 C C . SER A 1 175 ? -16.723 10.575 0.730 1.00 91.94 175 SER A C 1
ATOM 1405 O O . SER A 1 175 ? -17.618 11.305 0.305 1.00 91.94 175 SER A O 1
ATOM 1407 N N . LYS A 1 176 ? -15.931 9.852 -0.069 1.00 82.44 176 LYS A N 1
ATOM 1408 C CA . LYS A 1 176 ? -16.007 9.788 -1.535 1.00 82.44 176 LYS A CA 1
ATOM 1409 C C . LYS A 1 176 ? -16.671 8.490 -1.997 1.00 82.44 176 LYS A C 1
ATOM 1411 O O . LYS A 1 176 ? -17.296 8.534 -3.076 1.00 82.44 176 LYS A O 1
#

Nearest PDB structures (foldseek):
  1st9-assembly2_B  TM=9.892E-01  e=2.920E-20  Bacillus subtilis
  2h1b-assembly2_B  TM=9.864E-01  e=1.647E-20  Bacillus subtilis
  2h19-assembly2_B  TM=9.854E-01  e=1.847E-19  Bacillus subtilis
  3c71-assembly1_A  TM=9.838E-01  e=3.719E-19  Bacillus subtilis
  3c73-assembly1_A  TM=9.825E-01  e=7.025E-19  unclassified

Foldseek 3Di:
DDPVVVVVVVVVVVVVVVVVVVVVVVVVVPPPPLDAADFFDFQDWDWFAWLVRDIDIPCVLAQAKEKEKEDELPDPLRLVQQLLLQVLCVVCVVVRYAYEYEYEQDDSVSVVVSCVVSVRDGIYGYPNVCPSVVSNVPPAPTKIFIAANRRGTNDIDHTHDGNVVSNVSSVVRSVD

Solvent-accessible surface area (backbone atoms only — not comparable to full-atom values): 9681 Å² total; per-residue (Å²): 134,56,74,67,56,58,52,49,52,52,51,54,54,50,51,52,51,52,51,50,51,50,50,49,49,52,60,63,66,63,62,79,69,77,66,58,73,49,73,73,34,67,58,82,72,53,74,37,41,30,84,87,70,45,80,50,46,58,69,78,42,63,73,28,20,34,41,41,35,36,36,42,90,88,36,65,55,31,59,68,21,46,58,36,51,45,54,45,40,72,73,32,40,92,79,45,45,42,52,38,37,39,35,58,57,64,53,68,67,62,53,53,50,49,36,58,76,66,67,58,79,65,54,45,30,52,30,58,84,38,60,61,43,59,60,56,56,61,85,61,76,20,31,35,38,35,25,26,27,87,41,27,20,73,41,78,47,75,50,68,57,53,48,70,56,51,46,50,50,51,54,54,32,72,75,94